Protein AF-A0A1Z9DV50-F1 (afdb_monomer_lite)

Sequence (368 aa):
MAGTKEQGSFKEIVSPFLKSKIEDLKNNYGTNSKEYFAIASQYLKSDKENYSSNIERKRHYESNVEINYEGQPLVGVERLYKPTILIEPTTVCAAHCRWCLRGQYPIQTMKKDEIIRATKYMYSDGNKDELFEVLITGGDPLMSLPLLKFTLEQIEKNAPNISIIRIGTRVPFQDPERINDSMLELFSSFKKFRFEAGINVNHPIEFWEESIKSIKKLQSVGLKIYNQNPLLKDVNDDFTTLVELYSKLRKNDIEAHYLFHAIPMVGTNHHRTSLKTGYDLTSKLSSCGLFSGRSKPKYAVLSDIGKIVIYEDTIVKKRSEDNSLLLKSGFNYDERLKWNPSWVKPQSVEIAKDGTMYTWYLDGDDKR

Secondary structure (DSSP, 8-state):
--S--TT--------HHHHHHHHHHHHHH-TTSHHHHHHHHHHS--GGGG---TT-BSS-GGGG---EETTEE-TTEEEEETTEEEEEEE---SS--TT-TTTTSPP-B--HHHHHHHHHHTTSTTTTTT--EEEEEES-GGG-HHHHHHHHHHHHHH-TT--EEEEE--HHHH-GGG--HHHHHHHHH-TTPEEEEEE---SGGG--HHHHHHHHHHHHTT-EEEEEEEE-TTTT-SHHHHHHHHHHHHHTT-EEEEEEEPP-BTT-GGG---HHHHHHHHHHHHHS-SS-GGGPPEEEEEETTEEEE--TTSEEEEETTTTEEEEEEEEEHHHHHHH-TTPPPPTTEEE-TTSEEEEEEE------

Structure (mmCIF, N/CA/C/O backbone):
data_AF-A0A1Z9DV50-F1
#
_entry.id   AF-A0A1Z9DV50-F1
#
loop_
_atom_site.group_PDB
_atom_site.id
_a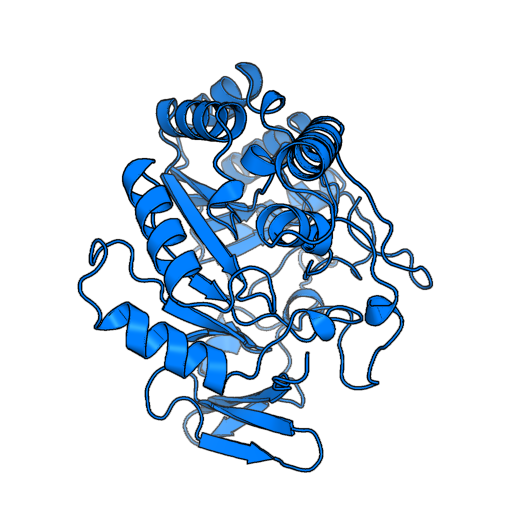tom_site.type_symbol
_atom_site.label_atom_id
_atom_site.label_alt_id
_atom_site.label_comp_id
_atom_site.label_asym_id
_atom_site.label_entity_id
_atom_site.label_seq_id
_atom_site.pdbx_PDB_ins_code
_atom_site.Cartn_x
_atom_site.Cartn_y
_atom_site.Cartn_z
_atom_site.occupancy
_atom_site.B_iso_or_equiv
_atom_site.auth_seq_id
_atom_site.auth_comp_id
_atom_site.auth_asym_id
_atom_site.auth_atom_id
_atom_site.pdbx_PDB_model_num
ATOM 1 N N . MET A 1 1 ? 5.787 13.745 8.532 1.00 52.53 1 MET A N 1
ATOM 2 C CA . MET A 1 1 ? 6.466 13.061 7.415 1.00 52.53 1 MET A CA 1
ATOM 3 C C . MET A 1 1 ? 6.884 11.707 7.922 1.00 52.53 1 MET A C 1
ATOM 5 O O . MET A 1 1 ? 7.641 11.666 8.885 1.00 52.53 1 MET A O 1
ATOM 9 N N . ALA A 1 2 ? 6.331 10.651 7.334 1.00 48.06 2 ALA A N 1
ATOM 10 C CA . ALA A 1 2 ? 6.815 9.296 7.484 1.00 48.06 2 ALA A CA 1
ATOM 11 C C . ALA A 1 2 ? 8.234 9.187 6.911 1.00 48.06 2 ALA A C 1
ATOM 13 O O . ALA A 1 2 ? 8.634 9.988 6.058 1.00 48.06 2 ALA A O 1
ATOM 14 N N . GLY A 1 3 ? 8.989 8.223 7.425 1.00 61.50 3 GLY A N 1
ATOM 15 C CA . GLY A 1 3 ? 10.419 8.119 7.198 1.00 61.50 3 GLY A CA 1
ATOM 16 C C . GLY A 1 3 ? 11.249 8.472 8.430 1.00 61.50 3 GLY A C 1
ATOM 17 O O . GLY A 1 3 ? 10.774 9.074 9.400 1.00 61.50 3 GLY A O 1
ATOM 18 N N . THR A 1 4 ? 12.522 8.115 8.361 1.00 60.09 4 THR A N 1
ATOM 19 C CA . THR A 1 4 ? 13.554 8.472 9.333 1.00 60.09 4 THR A CA 1
ATOM 20 C C . THR A 1 4 ? 14.565 9.378 8.649 1.00 60.09 4 THR A C 1
ATOM 22 O O . THR A 1 4 ? 14.970 9.120 7.517 1.00 60.09 4 THR A O 1
ATOM 25 N N . LYS A 1 5 ? 15.036 10.425 9.338 1.00 55.53 5 LYS A N 1
ATOM 26 C CA . LYS A 1 5 ? 16.338 11.010 8.970 1.00 55.53 5 LYS A CA 1
ATOM 27 C C . LYS A 1 5 ? 17.389 9.907 9.129 1.00 55.53 5 LYS A C 1
ATOM 29 O O . LYS A 1 5 ? 17.208 9.077 10.012 1.00 55.53 5 LYS A O 1
ATOM 34 N N . GLU A 1 6 ? 18.438 9.893 8.308 1.00 48.69 6 GLU A N 1
ATOM 35 C CA . GLU A 1 6 ? 19.372 8.767 8.062 1.00 48.69 6 GLU A CA 1
ATOM 36 C C . GLU A 1 6 ? 19.920 8.008 9.301 1.00 48.69 6 GLU A C 1
ATOM 38 O O . GLU A 1 6 ? 20.433 6.898 9.158 1.00 48.69 6 GLU A O 1
ATOM 43 N N . GLN A 1 7 ? 19.765 8.546 10.518 1.00 46.75 7 GLN A N 1
ATOM 44 C CA . GLN A 1 7 ? 20.202 7.965 11.796 1.00 46.75 7 GLN A CA 1
ATOM 45 C C . GLN A 1 7 ? 19.151 8.030 12.939 1.00 46.75 7 GLN A C 1
ATOM 47 O O . GLN A 1 7 ? 19.507 7.900 14.106 1.00 46.75 7 GLN A O 1
ATOM 52 N N . GLY A 1 8 ? 17.864 8.272 12.655 1.00 58.03 8 GLY A N 1
ATOM 53 C CA . GLY A 1 8 ? 16.834 8.518 13.681 1.00 58.03 8 GLY A CA 1
ATOM 54 C C . GLY A 1 8 ? 15.819 7.387 13.877 1.00 58.03 8 GLY A C 1
ATOM 55 O O . GLY A 1 8 ? 15.536 6.631 12.959 1.00 58.03 8 GLY A O 1
ATOM 56 N N . SER A 1 9 ? 15.201 7.308 15.061 1.00 71.81 9 SER A N 1
ATOM 57 C CA . SER A 1 9 ? 14.046 6.426 15.301 1.00 71.81 9 SER A CA 1
ATOM 58 C C . SER A 1 9 ? 12.796 6.931 14.571 1.00 71.81 9 SER A C 1
ATOM 60 O O . SER A 1 9 ? 12.567 8.144 14.524 1.00 71.81 9 SER A O 1
ATOM 62 N N . PHE A 1 10 ? 11.947 6.028 14.070 1.00 84.00 10 PHE A N 1
ATOM 63 C CA . PHE A 1 10 ? 10.687 6.402 13.424 1.00 84.00 10 PHE A CA 1
ATOM 64 C C . PHE A 1 10 ? 9.764 7.121 14.418 1.00 84.00 10 PHE A C 1
ATOM 66 O O . PHE A 1 10 ? 9.273 6.528 15.383 1.00 84.00 10 PHE A O 1
ATOM 73 N N . LYS A 1 11 ? 9.557 8.427 14.208 1.00 88.06 11 LYS A N 1
ATOM 74 C CA . LYS A 1 11 ? 8.839 9.295 15.152 1.00 88.06 11 LYS A CA 1
ATOM 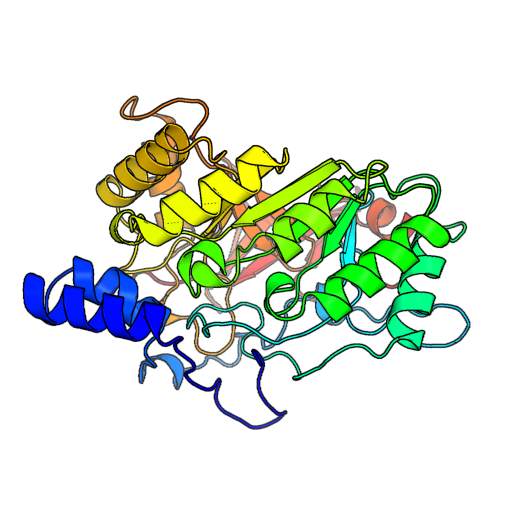75 C C . LYS A 1 11 ? 7.390 8.837 15.324 1.00 88.06 11 LYS A C 1
ATOM 77 O O . LYS A 1 11 ? 6.749 8.432 14.359 1.00 88.06 11 LYS A O 1
ATOM 82 N N . GLU A 1 12 ? 6.859 8.938 16.535 1.00 92.94 12 GLU A N 1
ATOM 83 C CA . GLU A 1 12 ? 5.424 8.810 16.772 1.00 92.94 12 GLU A CA 1
ATOM 84 C C . GLU A 1 12 ? 4.701 10.091 16.328 1.00 92.94 12 GLU A C 1
ATOM 86 O O . GLU A 1 12 ? 5.033 11.200 16.757 1.00 92.94 12 GLU A O 1
ATOM 91 N N . ILE A 1 13 ? 3.730 9.942 15.429 1.00 94.81 13 ILE A N 1
ATOM 92 C CA . ILE A 1 13 ? 2.811 11.009 15.033 1.00 94.81 13 ILE A CA 1
ATOM 93 C C . ILE A 1 13 ? 1.413 10.409 15.036 1.00 94.81 13 ILE A C 1
ATOM 95 O O . ILE A 1 13 ? 1.162 9.428 14.341 1.00 94.81 13 ILE A O 1
ATOM 99 N N . VAL A 1 14 ? 0.513 11.027 15.794 1.00 96.69 14 VAL A N 1
ATOM 100 C CA . VAL A 1 14 ? -0.899 10.650 15.878 1.00 96.69 14 VAL A CA 1
ATOM 101 C C . VAL A 1 14 ? -1.723 11.916 15.673 1.00 96.69 14 VAL A C 1
ATOM 103 O O . VAL A 1 14 ? -1.466 12.933 16.328 1.00 96.69 14 VAL A O 1
ATOM 106 N N . SER A 1 15 ? -2.672 11.870 14.741 1.00 97.62 15 SER A N 1
ATOM 107 C CA . SER A 1 15 ? -3.575 12.987 14.458 1.00 97.62 15 SER A CA 1
ATOM 108 C C . SER A 1 15 ? -4.471 13.292 15.669 1.00 97.62 15 SER A C 1
ATOM 110 O O . SER A 1 15 ? -4.689 12.414 16.510 1.00 97.62 15 SER A O 1
ATOM 112 N N . PRO A 1 16 ? -5.035 14.509 15.774 1.00 98.19 16 PRO A N 1
ATOM 113 C CA . PRO A 1 16 ? -6.012 14.825 16.816 1.00 98.19 16 PRO A CA 1
ATOM 114 C C . PRO A 1 16 ? -7.200 13.852 16.834 1.00 98.19 16 PRO A C 1
ATOM 116 O O . PRO A 1 16 ? -7.570 13.367 17.900 1.00 98.19 16 PRO A O 1
ATOM 119 N N . PHE A 1 17 ? -7.722 13.496 15.655 1.00 98.31 17 PHE A N 1
ATOM 120 C CA . PHE A 1 17 ? -8.799 12.516 15.509 1.00 98.31 17 PHE A CA 1
ATOM 121 C C . PHE A 1 17 ? -8.437 11.166 16.142 1.00 98.31 17 PHE A C 1
ATOM 123 O O . PHE A 1 17 ? -9.160 10.674 17.005 1.00 98.31 17 PHE A O 1
ATOM 130 N N . LEU A 1 18 ? -7.286 10.587 15.782 1.00 97.75 18 LEU A N 1
ATOM 131 C CA . LEU A 1 18 ? -6.875 9.292 16.326 1.00 97.75 18 LEU A CA 1
ATOM 132 C C . LEU A 1 18 ? -6.558 9.349 17.818 1.00 97.75 18 LEU A C 1
ATOM 134 O O . LEU A 1 18 ? -6.872 8.399 18.526 1.00 97.75 18 LEU A O 1
ATOM 138 N N . LYS A 1 19 ? -5.975 10.448 18.312 1.00 98.06 19 LYS A N 1
ATOM 139 C CA . LYS A 1 19 ? -5.767 10.638 19.756 1.00 98.06 19 LYS A CA 1
ATOM 140 C C . LYS A 1 19 ? -7.091 10.577 20.511 1.00 98.06 19 LYS A C 1
ATOM 142 O O . LYS A 1 19 ? -7.166 9.876 21.513 1.00 98.06 19 LYS A O 1
ATOM 147 N N . SER A 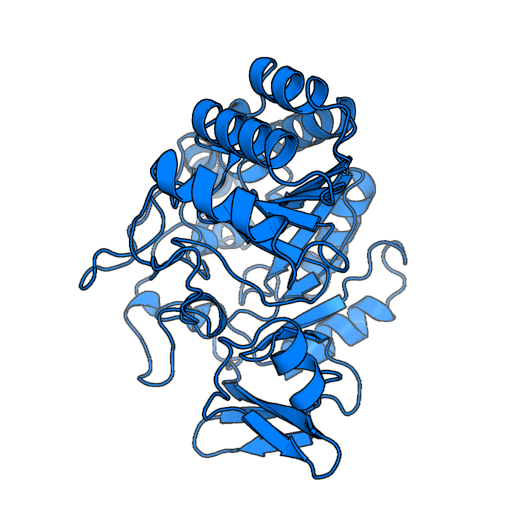1 20 ? -8.127 11.245 19.995 1.00 98.31 20 SER A N 1
ATOM 148 C CA . SER A 1 20 ? -9.475 11.172 20.566 1.00 98.31 20 SER A CA 1
ATOM 149 C C . SER A 1 20 ? -9.995 9.738 20.568 1.00 98.31 20 SER A C 1
ATOM 151 O O . SER A 1 20 ? -10.402 9.251 21.613 1.00 98.31 20 SER A O 1
ATOM 153 N N . LYS A 1 21 ? -9.912 9.018 19.439 1.00 98.25 21 LYS A N 1
ATOM 154 C CA . LYS A 1 21 ? -10.403 7.631 19.365 1.00 98.25 21 LYS A CA 1
ATOM 155 C C . LYS A 1 21 ? -9.647 6.676 20.289 1.00 98.25 21 LYS A C 1
ATOM 157 O O . LYS A 1 21 ? -10.261 5.789 20.870 1.00 98.25 21 LYS A O 1
ATOM 162 N N . ILE A 1 22 ? -8.336 6.851 20.450 1.00 97.94 22 ILE A N 1
ATOM 163 C CA . ILE A 1 22 ? -7.532 6.064 21.396 1.00 97.94 22 ILE A CA 1
ATOM 164 C C . ILE A 1 22 ? -7.982 6.332 22.839 1.00 97.94 22 ILE A C 1
ATOM 166 O O . ILE A 1 22 ? -8.140 5.381 23.605 1.00 97.94 22 ILE A O 1
ATOM 170 N N . GLU A 1 23 ? -8.225 7.593 23.205 1.00 98.19 23 GLU A N 1
ATOM 171 C CA . GLU A 1 23 ? -8.697 7.948 24.549 1.00 98.19 23 GLU A CA 1
ATOM 172 C C . GLU A 1 23 ? -10.132 7.457 24.801 1.00 98.19 23 GLU A C 1
ATOM 174 O O . GLU A 1 23 ? -10.412 6.915 25.867 1.00 98.19 23 GLU A O 1
ATOM 179 N N . ASP A 1 24 ? -11.021 7.534 23.808 1.00 98.19 24 ASP A N 1
ATOM 180 C CA . ASP A 1 24 ? -12.379 6.980 23.895 1.00 98.19 24 ASP A CA 1
ATOM 181 C C . ASP A 1 24 ? -12.343 5.467 24.152 1.00 98.19 24 ASP A C 1
ATOM 183 O O . ASP A 1 24 ? -13.038 4.957 25.030 1.00 98.19 24 ASP A O 1
ATOM 187 N N . LEU A 1 25 ? -11.500 4.730 23.420 1.00 97.94 25 LEU A N 1
ATOM 188 C CA . LEU A 1 25 ? -11.339 3.286 23.612 1.00 97.94 25 LEU A CA 1
ATOM 189 C C . LEU A 1 25 ? -10.771 2.958 24.992 1.00 97.94 25 LEU A C 1
ATOM 191 O O . LEU A 1 25 ? -11.231 2.024 25.648 1.00 97.94 25 LEU A O 1
ATOM 195 N N . LYS A 1 26 ? -9.804 3.750 25.457 1.00 97.62 26 LYS A N 1
ATOM 196 C CA . LYS A 1 26 ? -9.239 3.618 26.797 1.00 97.62 26 LYS A CA 1
ATOM 197 C C . LYS A 1 26 ? -10.293 3.835 27.881 1.00 97.62 26 LYS A C 1
ATOM 199 O O . LYS A 1 26 ? -10.333 3.056 28.827 1.00 97.62 26 LYS A O 1
ATOM 204 N N . ASN A 1 27 ? -11.149 4.843 27.739 1.00 97.94 27 ASN A N 1
ATOM 205 C CA . ASN A 1 27 ? -12.195 5.152 28.715 1.00 97.94 27 ASN A CA 1
ATOM 206 C C . ASN A 1 27 ? -13.331 4.121 28.702 1.00 97.94 27 ASN A C 1
ATOM 208 O O . ASN A 1 27 ? -13.833 3.754 29.761 1.00 97.94 27 ASN A O 1
ATOM 212 N N . ASN A 1 28 ? -13.707 3.622 27.522 1.00 97.62 28 ASN A N 1
ATOM 213 C CA . ASN A 1 28 ? -14.835 2.702 27.372 1.00 97.62 28 ASN A CA 1
ATOM 214 C C . ASN A 1 28 ? -14.481 1.241 27.687 1.00 97.62 28 ASN A C 1
ATOM 216 O O . ASN A 1 28 ? -15.325 0.511 28.200 1.00 97.62 28 ASN A O 1
ATOM 220 N N . TYR A 1 29 ? -13.256 0.806 27.376 1.00 97.00 29 TYR A N 1
ATOM 221 C CA . TYR A 1 29 ? -12.851 -0.602 27.479 1.00 97.00 29 TYR A CA 1
ATOM 222 C C . TYR A 1 29 ? -11.667 -0.836 28.432 1.00 97.00 29 TYR A C 1
ATOM 224 O O . TYR A 1 29 ? -11.422 -1.967 28.851 1.00 97.00 29 TYR A O 1
ATOM 232 N N . GLY A 1 30 ? -10.923 0.210 28.802 1.00 97.00 30 GLY A N 1
ATOM 233 C CA . GLY A 1 30 ? -9.697 0.104 29.593 1.00 97.00 30 GLY A CA 1
ATOM 234 C C . GLY A 1 30 ? -8.457 -0.229 28.754 1.00 97.00 30 GLY A C 1
ATOM 235 O O . GLY A 1 30 ? -8.541 -0.765 27.647 1.00 97.00 30 GLY A O 1
ATOM 236 N N . THR A 1 31 ? -7.270 0.053 29.299 1.00 95.06 31 THR A N 1
ATOM 237 C CA . THR A 1 31 ? -5.974 -0.134 28.609 1.00 95.06 31 THR A CA 1
ATOM 238 C C . THR A 1 31 ? -5.587 -1.593 28.379 1.00 95.06 31 THR A C 1
ATOM 240 O O . THR A 1 31 ? -4.693 -1.858 27.586 1.00 95.06 31 THR A O 1
ATOM 243 N N . ASN A 1 32 ? -6.238 -2.531 29.072 1.00 93.44 32 ASN A N 1
ATOM 244 C CA . ASN A 1 32 ? -5.975 -3.966 28.942 1.00 93.44 32 ASN A CA 1
ATOM 245 C C . ASN A 1 32 ? -6.923 -4.659 27.945 1.00 93.44 32 ASN A C 1
ATOM 247 O O . ASN A 1 32 ? -6.867 -5.878 27.790 1.00 93.44 32 ASN A O 1
ATOM 251 N N . SER A 1 33 ? -7.817 -3.905 27.300 1.00 95.19 33 SER A N 1
ATOM 252 C CA . SER A 1 33 ? -8.797 -4.441 26.354 1.00 95.19 33 SER A CA 1
ATOM 253 C C . SER A 1 33 ? -8.204 -4.692 24.972 1.00 95.19 33 SER A C 1
ATOM 255 O O . SER A 1 33 ? -7.284 -3.997 24.528 1.00 95.19 33 SER A O 1
ATOM 257 N N . LYS A 1 34 ? -8.777 -5.660 24.251 1.00 93.00 34 LYS A N 1
ATOM 258 C CA . LYS A 1 34 ? -8.393 -5.940 22.861 1.00 93.00 34 LYS A CA 1
ATOM 259 C C . LYS A 1 34 ? -8.708 -4.756 21.953 1.00 93.00 34 LYS A C 1
ATOM 261 O O . LYS A 1 34 ? -7.933 -4.451 21.059 1.00 93.00 34 LYS A O 1
ATOM 266 N N . GLU A 1 35 ? -9.812 -4.067 22.210 1.00 94.50 35 GLU A N 1
ATOM 267 C CA . GLU A 1 35 ? -10.282 -2.909 21.460 1.00 94.50 35 GLU A CA 1
ATOM 268 C C . GLU A 1 35 ? -9.285 -1.751 21.537 1.00 94.50 35 GLU A C 1
ATOM 270 O O . GLU A 1 35 ? -8.926 -1.180 20.505 1.00 94.50 35 GLU A O 1
ATOM 275 N N . TYR A 1 36 ? -8.787 -1.442 22.740 1.00 96.81 36 TYR A N 1
ATOM 276 C CA . TYR A 1 36 ? -7.734 -0.447 22.923 1.00 96.81 36 TYR A CA 1
ATOM 277 C C . TYR A 1 36 ? -6.436 -0.885 22.238 1.00 96.81 36 TYR A C 1
ATOM 279 O O . TYR A 1 36 ? -5.883 -0.130 21.434 1.00 96.81 36 TYR A O 1
ATOM 287 N N . PHE A 1 37 ? -5.965 -2.111 22.500 1.00 94.75 37 PHE A N 1
ATOM 288 C CA . PHE A 1 37 ? -4.710 -2.609 21.928 1.00 94.75 37 PHE A CA 1
ATOM 289 C C . PHE A 1 37 ? -4.730 -2.676 20.401 1.00 94.75 37 PHE A C 1
ATOM 291 O O . PHE A 1 37 ? -3.719 -2.348 19.775 1.00 94.75 37 PHE A O 1
ATOM 298 N N . ALA A 1 38 ? -5.870 -3.009 19.794 1.00 94.88 38 ALA A N 1
ATOM 299 C CA . ALA A 1 38 ? -6.030 -3.072 18.347 1.00 94.88 38 ALA A CA 1
ATOM 300 C C . ALA A 1 38 ? -5.747 -1.729 17.661 1.00 94.88 38 ALA A C 1
ATOM 302 O O . ALA A 1 38 ? -5.327 -1.723 16.507 1.00 94.88 38 ALA A O 1
ATOM 303 N N . ILE A 1 39 ? -5.943 -0.593 18.340 1.00 97.31 39 ILE A N 1
ATOM 304 C CA . ILE A 1 39 ? -5.598 0.735 17.809 1.00 97.31 39 ILE A CA 1
ATOM 305 C C . ILE A 1 39 ? -4.260 1.220 18.354 1.00 97.31 39 ILE A C 1
ATOM 307 O O . ILE A 1 39 ? -3.412 1.661 17.579 1.00 97.31 39 ILE A O 1
ATOM 311 N N . ALA A 1 40 ? -4.048 1.121 19.666 1.00 96.56 40 ALA A N 1
ATOM 312 C CA . ALA A 1 40 ? -2.848 1.616 20.326 1.00 96.56 40 ALA A CA 1
ATOM 313 C C . ALA A 1 40 ? -1.576 1.007 19.723 1.00 96.56 40 ALA A C 1
ATOM 315 O O . ALA A 1 40 ? -0.664 1.746 19.370 1.00 96.56 40 ALA A O 1
ATOM 316 N N . SER A 1 41 ? -1.542 -0.308 19.493 1.00 95.25 41 SER A N 1
ATOM 317 C CA . SER A 1 41 ? -0.381 -0.987 18.892 1.00 95.25 41 SER A CA 1
ATOM 318 C C . SER A 1 41 ? -0.067 -0.520 17.467 1.00 95.25 41 SER A C 1
ATOM 320 O O . SER A 1 41 ? 1.069 -0.608 17.019 1.00 95.25 41 SER A O 1
ATOM 322 N N . GLN A 1 42 ? -1.050 0.013 16.739 1.00 97.06 42 GLN A N 1
ATOM 323 C CA . GLN A 1 42 ? -0.837 0.494 15.379 1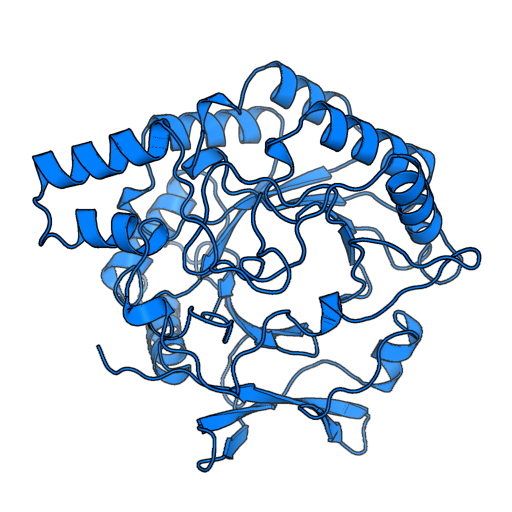.00 97.06 42 GLN A CA 1
ATOM 324 C C . GLN A 1 42 ? -0.216 1.894 15.327 1.00 97.06 42 GLN A C 1
ATOM 326 O O . GLN A 1 42 ? 0.292 2.269 14.267 1.00 97.06 42 GLN A O 1
ATOM 331 N N . TYR A 1 43 ? -0.264 2.669 16.417 1.00 96.62 43 TYR A N 1
ATOM 332 C CA . TYR A 1 43 ? 0.081 4.097 16.410 1.00 96.62 43 TYR A CA 1
ATOM 333 C C . TYR A 1 43 ? 1.002 4.552 17.541 1.00 96.62 43 TYR A C 1
ATOM 335 O O . TYR A 1 43 ? 1.761 5.496 17.328 1.00 96.62 43 TYR A O 1
ATOM 343 N N . LEU A 1 44 ? 0.947 3.909 18.707 1.00 95.56 44 LEU A N 1
ATOM 344 C CA . LEU A 1 44 ? 1.776 4.231 19.863 1.00 95.56 44 LEU A CA 1
ATOM 345 C C . LEU A 1 44 ? 3.062 3.416 19.825 1.00 95.56 44 LEU A C 1
ATOM 347 O O . LEU A 1 44 ? 3.039 2.215 19.556 1.00 95.56 44 LEU A O 1
ATOM 351 N N . LYS A 1 45 ? 4.185 4.078 20.086 1.00 93.31 45 LYS A N 1
ATOM 352 C CA . LYS A 1 45 ? 5.506 3.468 20.026 1.00 93.31 45 LYS A CA 1
ATOM 353 C C . LYS A 1 45 ? 5.647 2.370 21.081 1.00 93.31 45 LYS A C 1
ATOM 355 O O . LYS A 1 45 ? 5.335 2.580 22.251 1.00 93.31 45 LYS A O 1
ATOM 360 N N . SER A 1 46 ? 6.184 1.225 20.670 1.00 91.19 46 SER A N 1
ATOM 361 C CA . SER A 1 46 ? 6.560 0.133 21.572 1.00 91.19 46 SER A CA 1
ATOM 362 C C . SER A 1 46 ? 8.074 0.065 21.761 1.00 91.19 46 SER A C 1
ATOM 364 O O . SER A 1 46 ? 8.834 0.264 20.814 1.00 91.19 46 SER A O 1
ATOM 366 N N . ASP A 1 47 ? 8.533 -0.320 22.955 1.00 90.69 47 ASP A N 1
ATOM 367 C CA . ASP A 1 47 ? 9.945 -0.659 23.181 1.00 90.69 47 ASP A CA 1
ATOM 368 C C . ASP A 1 47 ? 10.394 -1.855 22.332 1.00 90.69 47 ASP A C 1
ATOM 370 O O . ASP A 1 47 ? 11.571 -1.954 21.976 1.00 90.69 47 ASP A O 1
ATOM 374 N N . LYS A 1 48 ? 9.445 -2.717 21.926 1.00 89.25 48 LYS A N 1
ATOM 375 C CA . LYS A 1 48 ? 9.687 -3.834 21.003 1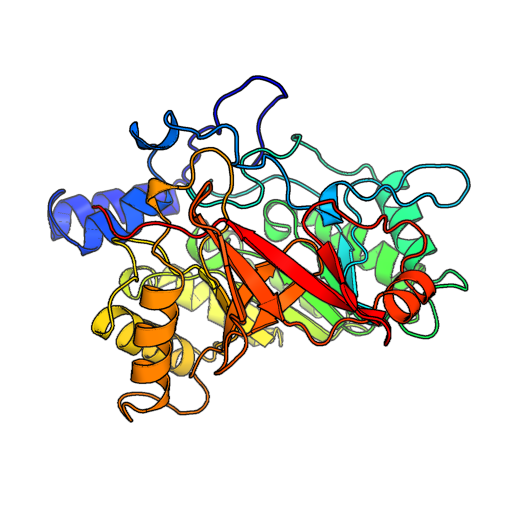.00 89.25 48 LYS A CA 1
ATOM 376 C C . LYS A 1 48 ? 10.234 -3.364 19.643 1.00 89.25 48 LYS A C 1
ATOM 378 O O . LYS A 1 48 ? 10.874 -4.147 18.951 1.00 89.25 48 LYS A O 1
ATOM 383 N N . GLU A 1 49 ? 10.041 -2.096 19.273 1.00 88.94 49 GLU A N 1
ATOM 384 C CA . GLU A 1 49 ? 10.569 -1.512 18.032 1.00 88.94 49 GLU A CA 1
ATOM 385 C C . GLU A 1 49 ? 12.078 -1.248 18.060 1.00 88.94 49 GLU A C 1
ATOM 387 O O . GLU A 1 49 ? 12.696 -1.100 17.007 1.00 88.94 49 GLU A O 1
ATOM 392 N N . ASN A 1 50 ? 12.680 -1.168 19.250 1.00 83.50 50 ASN A N 1
ATOM 393 C CA . ASN A 1 50 ? 14.123 -0.958 19.387 1.00 83.50 50 ASN A CA 1
ATOM 394 C C . ASN A 1 50 ? 14.917 -2.248 19.122 1.00 83.50 50 ASN A C 1
ATOM 396 O O . ASN A 1 50 ? 16.125 -2.196 18.890 1.00 83.50 50 ASN A O 1
ATOM 400 N N . TYR A 1 51 ? 14.246 -3.403 19.140 1.00 76.06 51 TYR A N 1
ATOM 401 C CA . TYR A 1 51 ? 14.842 -4.678 18.775 1.00 76.06 51 TYR A CA 1
ATOM 402 C C . TYR A 1 51 ? 14.763 -4.833 17.260 1.00 76.06 51 TYR A C 1
ATOM 404 O O . TYR A 1 51 ? 13.685 -5.016 16.697 1.00 76.06 51 TYR A O 1
ATOM 412 N N . SER A 1 52 ? 15.919 -4.754 16.609 1.00 69.19 52 SER A N 1
ATOM 413 C CA . SER A 1 52 ? 16.056 -5.047 15.185 1.00 69.19 52 SER A CA 1
ATOM 414 C C . SER A 1 52 ? 17.089 -6.144 14.995 1.00 69.19 52 SER A C 1
ATOM 416 O O . SER A 1 52 ? 18.132 -6.161 15.652 1.00 69.19 52 SER A O 1
ATOM 418 N N . SER A 1 53 ? 16.779 -7.091 14.118 1.00 64.75 53 SER A N 1
ATOM 419 C CA . SER A 1 53 ? 17.764 -8.046 13.624 1.00 64.75 53 SER A CA 1
ATOM 420 C C . SER A 1 53 ? 18.557 -7.434 12.466 1.00 64.75 53 SER A C 1
ATOM 422 O O . SER A 1 53 ? 18.034 -6.629 11.696 1.00 64.75 53 SER A O 1
ATOM 424 N N . ASN A 1 54 ? 19.806 -7.867 12.269 1.00 61.16 54 ASN A N 1
ATOM 425 C CA . ASN A 1 54 ? 20.638 -7.426 11.135 1.00 61.16 54 ASN A CA 1
ATOM 426 C C . ASN A 1 54 ? 20.088 -7.859 9.755 1.00 61.16 54 ASN A C 1
ATOM 428 O O . ASN A 1 54 ? 20.671 -7.518 8.730 1.00 61.16 54 ASN A O 1
ATOM 432 N N . ILE A 1 55 ? 19.002 -8.637 9.728 1.00 67.25 55 ILE A N 1
ATOM 433 C CA . ILE A 1 55 ? 18.383 -9.210 8.524 1.00 67.25 55 ILE A CA 1
ATOM 434 C C . ILE A 1 55 ? 17.152 -8.382 8.095 1.00 67.25 55 ILE A C 1
ATOM 436 O O . ILE A 1 55 ? 16.688 -8.481 6.957 1.00 67.25 55 ILE A O 1
ATOM 440 N N . GLU A 1 56 ? 16.640 -7.520 8.979 1.00 74.00 56 GLU A N 1
ATOM 441 C CA . GLU A 1 56 ? 15.592 -6.555 8.650 1.00 74.00 56 GLU A CA 1
ATOM 442 C C . GLU A 1 56 ? 16.108 -5.471 7.705 1.00 74.00 56 GLU A C 1
ATOM 444 O O . GLU A 1 56 ? 17.261 -5.038 7.755 1.00 74.00 56 GLU A O 1
ATOM 449 N N . ARG A 1 57 ? 15.221 -4.986 6.836 1.00 82.62 57 ARG A N 1
ATOM 450 C CA . ARG A 1 57 ? 15.579 -3.981 5.833 1.00 82.62 57 ARG A CA 1
ATOM 451 C C . ARG A 1 57 ? 15.003 -2.625 6.197 1.00 82.62 57 ARG A C 1
ATOM 453 O O . ARG A 1 57 ? 13.992 -2.528 6.884 1.00 82.62 57 ARG A O 1
ATOM 460 N N . LYS A 1 58 ? 15.634 -1.556 5.708 1.00 85.50 58 LYS A N 1
ATOM 461 C CA . LYS A 1 58 ? 15.107 -0.182 5.823 1.00 85.50 58 LYS A CA 1
ATOM 462 C C . LYS A 1 58 ? 14.162 0.179 4.676 1.00 85.50 58 LYS A C 1
ATOM 464 O O . LYS A 1 58 ? 13.287 1.022 4.831 1.00 85.50 58 LYS A O 1
ATOM 469 N N . ARG A 1 59 ? 14.333 -0.459 3.518 1.00 89.62 59 ARG A N 1
ATOM 470 C CA . ARG A 1 59 ? 13.563 -0.188 2.303 1.00 89.62 59 ARG A CA 1
ATOM 471 C C . ARG A 1 59 ? 13.229 -1.482 1.573 1.00 89.62 59 ARG A C 1
ATOM 473 O O . ARG A 1 59 ? 14.042 -2.409 1.596 1.00 89.62 59 ARG A O 1
ATOM 480 N N . HIS A 1 60 ? 12.063 -1.555 0.928 1.00 92.88 60 HIS A N 1
ATOM 481 C CA . HIS A 1 60 ? 11.787 -2.665 0.010 1.00 92.88 60 HIS A CA 1
ATOM 482 C C . HIS A 1 60 ? 12.638 -2.528 -1.248 1.00 92.88 60 HIS A C 1
ATOM 484 O O . HIS A 1 60 ? 13.053 -1.424 -1.606 1.00 92.88 60 HIS A O 1
ATOM 490 N N . TYR A 1 61 ? 12.899 -3.657 -1.906 1.00 94.31 61 TYR A N 1
ATOM 491 C CA . TYR A 1 61 ? 13.893 -3.742 -2.972 1.00 94.31 61 TYR A CA 1
ATOM 492 C C . TYR A 1 61 ? 13.673 -2.724 -4.091 1.00 94.31 61 TYR A C 1
ATOM 494 O O . TYR A 1 61 ? 14.559 -1.915 -4.350 1.00 94.31 61 TYR A O 1
ATOM 502 N N . GLU A 1 62 ? 12.477 -2.717 -4.685 1.00 94.50 62 GLU A N 1
ATOM 503 C CA . GLU A 1 62 ? 12.158 -1.852 -5.826 1.00 94.50 62 GLU A CA 1
ATOM 504 C C . GLU A 1 62 ? 12.404 -0.366 -5.540 1.00 94.50 62 GLU A C 1
ATOM 506 O O . GLU A 1 62 ? 12.883 0.349 -6.409 1.00 94.50 62 GLU A O 1
ATOM 511 N N . SER A 1 63 ? 12.162 0.103 -4.314 1.00 92.69 63 SER A N 1
ATOM 512 C CA . SER A 1 63 ? 12.403 1.510 -3.968 1.00 92.69 63 SER A CA 1
ATOM 513 C C . SER A 1 63 ? 13.884 1.922 -4.035 1.00 92.69 63 SER A C 1
ATOM 515 O O . SER A 1 63 ? 14.191 3.114 -4.065 1.00 92.69 63 SER A O 1
ATOM 517 N N . ASN A 1 64 ? 14.810 0.957 -4.035 1.00 93.00 64 ASN A N 1
ATOM 518 C CA . ASN A 1 64 ? 16.245 1.189 -4.205 1.00 93.00 64 ASN A CA 1
ATOM 519 C C . ASN A 1 64 ? 16.705 1.070 -5.666 1.00 93.00 64 ASN A C 1
ATOM 521 O O . ASN A 1 64 ? 17.880 1.308 -5.935 1.00 93.00 64 ASN A O 1
ATOM 525 N N . VAL A 1 65 ? 15.826 0.685 -6.596 1.00 94.44 65 VAL A N 1
ATOM 526 C CA . VAL A 1 65 ? 16.163 0.614 -8.021 1.00 94.44 65 VAL A CA 1
ATOM 527 C C . VAL A 1 65 ? 16.209 2.034 -8.579 1.00 94.44 65 VAL A C 1
ATOM 529 O O . VAL A 1 65 ? 15.199 2.733 -8.606 1.00 94.44 65 VAL A O 1
ATOM 532 N N . GLU A 1 66 ? 17.388 2.472 -9.021 1.00 94.31 66 GLU A N 1
ATOM 533 C CA . GLU A 1 66 ? 17.557 3.793 -9.623 1.00 94.31 66 GLU A CA 1
ATOM 534 C C . GLU A 1 66 ? 17.098 3.780 -11.086 1.00 94.31 66 GLU A C 1
ATOM 536 O O . GLU A 1 66 ? 17.633 3.065 -11.938 1.00 94.31 66 GLU A O 1
ATOM 541 N N . ILE A 1 67 ? 16.094 4.600 -11.384 1.00 95.25 67 ILE A N 1
ATOM 542 C CA . ILE A 1 67 ? 15.599 4.806 -12.743 1.00 95.25 67 ILE A CA 1
ATOM 543 C C . ILE A 1 67 ? 16.111 6.161 -13.218 1.00 95.25 67 ILE A C 1
ATOM 545 O O . ILE A 1 67 ? 15.839 7.181 -12.588 1.00 95.25 67 ILE A O 1
ATOM 549 N N . ASN A 1 68 ? 16.829 6.174 -14.340 1.00 95.25 68 ASN A N 1
ATOM 550 C CA . ASN A 1 68 ? 17.354 7.389 -14.954 1.00 95.25 68 ASN A CA 1
ATOM 551 C C . ASN A 1 68 ? 16.538 7.759 -16.197 1.00 95.25 68 ASN A C 1
ATOM 553 O O . ASN A 1 68 ? 16.225 6.906 -17.026 1.00 95.25 68 ASN A O 1
ATOM 557 N N . TYR A 1 69 ? 16.214 9.041 -16.347 1.00 96.31 69 TYR A N 1
ATOM 558 C CA . TYR A 1 69 ? 15.530 9.576 -17.523 1.00 96.31 69 TYR A CA 1
ATOM 559 C C . TYR A 1 69 ? 16.050 10.981 -17.835 1.00 96.31 69 TYR A C 1
ATOM 561 O O . TYR A 1 69 ? 16.211 11.799 -16.931 1.00 96.31 69 TYR A O 1
ATOM 569 N N . GLU A 1 70 ? 16.351 11.247 -19.111 1.00 94.62 70 GLU A N 1
ATOM 570 C CA . GLU A 1 70 ? 16.974 12.506 -19.565 1.00 94.62 70 GLU A CA 1
ATOM 571 C C . GLU A 1 70 ? 18.265 12.853 -18.783 1.00 94.62 70 GLU A C 1
ATOM 573 O O . GLU A 1 70 ? 18.530 14.006 -18.453 1.00 94.62 70 GLU A O 1
ATOM 578 N N . GLY A 1 71 ? 19.076 11.834 -18.461 1.00 93.19 71 GLY A N 1
ATOM 579 C CA . GLY A 1 71 ? 20.363 12.004 -17.772 1.00 93.19 71 GLY A CA 1
ATOM 580 C C . GLY A 1 71 ? 20.257 12.385 -16.291 1.00 93.19 71 GLY A C 1
ATOM 581 O O . GLY A 1 71 ? 21.224 12.892 -15.727 1.00 93.19 71 GLY A O 1
ATOM 582 N N . GLN A 1 72 ? 19.092 12.187 -15.668 1.00 95.31 72 GLN A N 1
ATOM 583 C CA . GLN A 1 72 ? 18.858 12.473 -14.254 1.00 95.31 72 GLN A CA 1
ATOM 584 C C . GLN A 1 72 ? 18.092 11.327 -13.574 1.00 95.31 72 GLN A C 1
ATOM 586 O O . GLN A 1 72 ? 17.208 10.737 -14.206 1.00 95.31 72 GLN A O 1
ATOM 591 N N . PRO A 1 73 ? 18.340 11.065 -12.278 1.00 95.25 73 PRO A N 1
ATOM 592 C CA . PRO A 1 73 ? 17.566 10.085 -11.531 1.00 95.25 73 PRO A CA 1
ATOM 593 C C . PRO A 1 73 ? 16.120 10.559 -11.333 1.00 95.25 73 PRO A C 1
ATOM 595 O O . PRO A 1 73 ? 15.837 11.755 -11.171 1.00 95.25 73 PRO A O 1
ATOM 598 N N . LEU A 1 74 ? 15.189 9.607 -11.346 1.00 96.25 74 LEU A N 1
ATOM 599 C CA . LEU A 1 74 ? 13.789 9.813 -10.996 1.00 96.25 74 LEU A CA 1
ATOM 600 C C . LEU A 1 74 ? 13.596 9.597 -9.494 1.00 96.25 74 LEU A C 1
ATOM 602 O O . LEU A 1 74 ? 13.749 8.493 -8.975 1.00 96.25 74 LEU A O 1
ATOM 606 N N . VAL A 1 75 ? 13.230 10.665 -8.790 1.00 93.75 75 VAL A N 1
ATOM 607 C CA . VAL A 1 75 ? 12.983 10.633 -7.345 1.00 93.75 75 VAL A CA 1
ATOM 608 C C . VAL A 1 75 ? 11.592 10.069 -7.066 1.00 93.75 75 VAL A C 1
ATOM 610 O O . VAL A 1 75 ? 10.612 10.527 -7.646 1.00 93.75 75 VAL A O 1
ATOM 613 N N . GLY A 1 76 ? 11.497 9.097 -6.153 1.00 93.94 76 GLY A N 1
ATOM 614 C CA . GLY A 1 76 ? 10.210 8.572 -5.683 1.00 93.94 76 GLY A CA 1
ATOM 615 C C . GLY A 1 76 ? 9.397 7.848 -6.758 1.00 93.94 76 GLY A C 1
ATOM 616 O O . GLY A 1 76 ? 8.172 7.881 -6.693 1.00 93.94 76 GLY A O 1
ATOM 617 N N . VAL A 1 77 ? 10.054 7.235 -7.749 1.00 96.88 77 VAL A N 1
ATOM 618 C CA . VAL A 1 77 ? 9.408 6.469 -8.824 1.00 96.88 77 VAL A CA 1
ATOM 619 C C . VAL A 1 77 ? 9.811 5.000 -8.739 1.00 96.88 77 VAL A C 1
ATOM 621 O O . VAL A 1 77 ? 10.990 4.695 -8.602 1.00 96.88 77 VAL A O 1
ATOM 624 N N . GLU A 1 78 ? 8.843 4.091 -8.869 1.00 96.56 78 GLU A N 1
ATOM 625 C CA . GLU A 1 78 ? 9.090 2.642 -8.912 1.00 96.56 78 GLU A CA 1
ATOM 626 C C . GLU A 1 78 ? 8.389 1.991 -10.112 1.00 96.56 78 GLU A C 1
ATOM 628 O O . GLU A 1 78 ? 7.264 2.366 -10.466 1.00 96.56 78 GLU A O 1
ATOM 633 N N . ARG A 1 79 ? 9.018 0.971 -10.716 1.00 94.81 79 ARG A N 1
ATOM 634 C CA . ARG A 1 79 ? 8.545 0.307 -11.944 1.00 94.81 79 ARG A CA 1
ATOM 635 C C . ARG A 1 79 ? 8.422 -1.211 -11.757 1.00 94.81 79 ARG A C 1
ATOM 637 O O . ARG A 1 79 ? 8.890 -2.032 -12.553 1.00 94.81 79 ARG A O 1
ATOM 644 N N . LEU A 1 80 ? 7.709 -1.595 -10.696 1.00 95.12 80 LEU A N 1
ATOM 645 C CA . LEU A 1 80 ? 7.606 -2.996 -10.286 1.00 95.12 80 LEU A CA 1
ATOM 646 C C . LEU A 1 80 ? 6.710 -3.856 -11.184 1.00 95.12 80 LEU A C 1
ATOM 648 O O . LEU A 1 80 ? 6.929 -5.059 -11.252 1.00 95.12 80 LEU A O 1
ATOM 652 N N . TYR A 1 81 ? 5.703 -3.309 -11.862 1.00 96.38 81 TYR A N 1
ATOM 653 C CA . TYR A 1 81 ? 4.769 -4.114 -12.662 1.00 96.38 81 TYR A CA 1
ATOM 654 C C . TYR A 1 81 ? 4.580 -3.522 -14.029 1.00 96.38 81 TYR A C 1
ATOM 656 O O . TYR A 1 81 ? 4.214 -2.366 -14.115 1.00 96.38 81 TYR A O 1
ATOM 664 N N . LYS A 1 82 ? 4.703 -4.330 -15.079 1.00 95.62 82 LYS A N 1
ATOM 665 C CA . LYS A 1 82 ? 4.534 -3.934 -16.479 1.00 95.62 82 LYS A CA 1
ATOM 666 C C . LYS A 1 82 ? 3.421 -2.888 -16.753 1.00 95.62 82 LYS A C 1
ATOM 668 O O . LYS A 1 82 ? 3.777 -1.855 -17.304 1.00 95.62 82 LYS A O 1
ATOM 673 N N . PRO A 1 83 ? 2.165 -3.023 -16.280 1.00 97.62 83 PRO A N 1
ATOM 674 C CA . PRO A 1 83 ? 1.118 -2.023 -16.532 1.00 97.62 83 PRO A CA 1
ATOM 675 C C . PRO A 1 83 ? 1.070 -0.823 -15.576 1.00 97.62 83 PRO A C 1
ATOM 677 O O . PRO A 1 83 ? 0.273 0.093 -15.791 1.00 97.62 83 PRO A O 1
ATOM 680 N N . THR A 1 84 ? 1.886 -0.821 -14.518 1.00 97.88 84 THR A N 1
ATOM 681 C CA . THR A 1 84 ? 1.793 0.130 -13.406 1.00 97.88 84 THR A CA 1
ATOM 682 C C . THR A 1 84 ? 3.125 0.820 -13.122 1.00 97.88 84 THR A C 1
ATOM 684 O O . THR A 1 84 ? 4.195 0.204 -13.092 1.00 97.88 84 THR A O 1
ATOM 687 N N . ILE A 1 85 ? 3.048 2.106 -12.808 1.00 98.25 85 ILE A N 1
ATOM 688 C CA . ILE A 1 85 ? 4.144 2.880 -12.229 1.00 98.25 85 ILE A CA 1
ATOM 689 C C . ILE A 1 85 ? 3.687 3.473 -10.901 1.00 98.25 85 ILE A C 1
ATOM 691 O O . ILE A 1 85 ? 2.507 3.767 -10.713 1.00 98.25 85 ILE A O 1
ATOM 695 N N . LEU A 1 86 ? 4.607 3.634 -9.963 1.00 98.19 86 LEU A N 1
ATOM 696 C CA . LEU A 1 86 ? 4.340 4.259 -8.674 1.00 98.19 86 LEU A CA 1
ATOM 697 C C . LEU A 1 86 ? 5.078 5.594 -8.604 1.00 98.19 86 LEU A C 1
ATOM 699 O O . LEU A 1 86 ? 6.214 5.681 -9.061 1.00 98.19 86 LEU A O 1
ATOM 703 N N . ILE A 1 87 ? 4.431 6.611 -8.032 1.00 98.25 87 ILE A N 1
ATOM 704 C CA . ILE A 1 87 ? 5.047 7.900 -7.700 1.00 98.25 87 ILE A CA 1
ATOM 705 C C . ILE A 1 87 ? 4.769 8.269 -6.236 1.00 98.25 87 ILE A C 1
ATOM 707 O O . ILE A 1 87 ? 3.659 8.068 -5.731 1.00 98.25 87 ILE A O 1
ATOM 711 N N . GLU A 1 88 ? 5.770 8.830 -5.555 1.00 96.50 88 GLU A N 1
ATOM 712 C CA . GLU A 1 88 ? 5.718 9.252 -4.149 1.00 96.50 88 GLU A CA 1
ATOM 713 C C . GLU A 1 88 ? 5.923 10.769 -4.002 1.00 96.50 88 GLU A C 1
ATOM 715 O O . GLU A 1 88 ? 6.994 11.209 -3.575 1.00 96.50 88 GLU A O 1
ATOM 720 N N . PRO A 1 89 ? 4.911 11.606 -4.312 1.00 96.56 89 PRO A N 1
ATOM 721 C CA . PRO A 1 89 ? 5.076 13.058 -4.265 1.00 96.56 89 PRO A CA 1
ATOM 722 C C . PRO A 1 89 ? 5.464 13.581 -2.879 1.00 96.56 89 PRO A C 1
ATOM 724 O O . PRO A 1 89 ? 6.117 14.614 -2.761 1.00 96.56 89 PRO A O 1
ATOM 727 N N . THR A 1 90 ? 5.061 12.895 -1.809 1.00 95.12 90 THR A N 1
ATOM 728 C CA . THR A 1 90 ? 5.360 13.295 -0.434 1.00 95.12 90 THR A CA 1
ATOM 729 C C . THR A 1 90 ? 5.463 12.091 0.486 1.00 95.12 90 THR A C 1
ATOM 731 O O . THR A 1 90 ? 4.767 11.098 0.288 1.00 95.12 90 THR A O 1
ATOM 734 N N . THR A 1 91 ? 6.263 12.202 1.547 1.00 93.38 91 THR A N 1
ATOM 735 C CA . THR A 1 91 ? 6.239 11.258 2.669 1.00 93.38 91 THR A CA 1
ATOM 736 C C . THR A 1 91 ? 5.369 11.731 3.841 1.00 93.38 91 THR A C 1
ATOM 738 O O . THR A 1 91 ? 5.353 11.097 4.886 1.00 93.38 91 THR A O 1
ATOM 741 N N . VAL A 1 92 ? 4.614 12.833 3.743 1.00 94.69 92 VAL A N 1
ATOM 742 C CA . VAL A 1 92 ? 3.712 13.291 4.826 1.00 94.69 92 VAL A CA 1
ATOM 743 C C . VAL A 1 92 ? 2.549 12.316 5.051 1.00 94.69 92 VAL A C 1
ATOM 745 O O . VAL A 1 92 ? 1.872 11.959 4.101 1.00 94.69 92 VAL A O 1
ATOM 748 N N . CYS A 1 93 ? 2.270 11.957 6.310 1.00 96.38 93 CYS A N 1
ATOM 749 C CA . CYS A 1 93 ? 1.075 11.213 6.738 1.00 96.38 93 CYS A CA 1
ATOM 750 C C . CYS A 1 93 ? 0.339 11.977 7.849 1.00 96.38 93 CYS A C 1
ATOM 752 O O . CYS A 1 93 ? 0.971 12.755 8.570 1.00 96.38 93 CYS A O 1
ATOM 754 N N . ALA A 1 94 ? -0.958 11.704 8.026 1.00 96.44 94 ALA A N 1
ATOM 755 C CA . ALA A 1 94 ? -1.741 12.193 9.165 1.00 96.44 94 ALA A CA 1
ATOM 756 C C . ALA A 1 94 ? -1.318 11.523 10.483 1.00 96.44 94 ALA A C 1
ATOM 758 O O . ALA A 1 94 ? -1.226 12.182 11.518 1.00 96.44 94 ALA A O 1
ATOM 759 N N . ALA A 1 95 ? -1.019 10.223 10.434 1.00 96.88 95 ALA A N 1
ATOM 760 C CA . ALA A 1 95 ? -0.441 9.470 11.537 1.00 96.88 95 ALA A CA 1
ATOM 761 C C . ALA A 1 95 ? 0.561 8.418 11.042 1.00 96.88 95 ALA A C 1
ATOM 763 O O . ALA A 1 95 ? 0.535 7.981 9.891 1.00 96.88 95 ALA A O 1
ATOM 764 N N . HIS A 1 96 ? 1.470 8.019 11.923 1.00 96.19 96 HIS A N 1
ATOM 765 C CA . HIS A 1 96 ? 2.549 7.083 11.638 1.00 96.19 96 HIS A CA 1
ATOM 766 C C . HIS A 1 96 ? 2.186 5.678 12.115 1.00 96.19 96 HIS A C 1
ATOM 768 O O . HIS A 1 96 ? 2.225 5.393 13.309 1.00 96.19 96 HIS A O 1
ATOM 774 N N . CYS A 1 97 ? 1.868 4.791 11.171 1.00 96.50 97 CYS A N 1
ATOM 775 C CA . CYS A 1 97 ? 1.626 3.379 11.460 1.00 96.50 97 CYS A CA 1
ATOM 776 C C . CYS A 1 97 ? 2.914 2.717 11.982 1.00 96.50 97 CYS A C 1
ATOM 778 O O . CYS A 1 97 ? 3.925 2.769 11.282 1.00 96.50 97 CYS A O 1
ATOM 780 N N . ARG A 1 98 ? 2.903 2.044 13.139 1.00 94.94 98 ARG A N 1
ATOM 781 C CA . ARG A 1 98 ? 4.105 1.370 13.691 1.00 94.94 98 ARG A CA 1
ATOM 782 C C . ARG A 1 98 ? 4.583 0.164 12.869 1.00 94.94 98 ARG A C 1
ATOM 784 O O . ARG A 1 98 ? 5.698 -0.308 13.032 1.00 94.94 98 ARG A O 1
ATOM 791 N N . TRP A 1 99 ? 3.776 -0.261 11.901 1.00 94.06 99 TRP A N 1
ATOM 792 C CA . TRP A 1 99 ? 4.071 -1.288 10.896 1.00 94.06 99 TRP A CA 1
ATOM 793 C C . TRP A 1 99 ? 4.384 -0.702 9.501 1.00 94.06 99 TRP A C 1
ATOM 795 O O . TRP A 1 99 ? 4.315 -1.402 8.492 1.00 94.06 99 TRP A O 1
ATOM 805 N N . CYS A 1 100 ? 4.675 0.601 9.399 1.00 93.94 100 CYS A N 1
ATOM 806 C CA . CYS A 1 100 ? 4.821 1.288 8.114 1.00 93.94 100 CYS A CA 1
ATOM 807 C C . CYS A 1 100 ? 6.015 0.772 7.294 1.00 93.94 100 CYS A C 1
ATOM 809 O O . CYS A 1 100 ? 7.168 0.938 7.689 1.00 93.94 100 CYS A O 1
ATOM 811 N N . LEU A 1 101 ? 5.735 0.287 6.077 1.00 91.88 101 LEU A N 1
ATOM 812 C CA . LEU A 1 101 ? 6.747 -0.063 5.070 1.00 91.88 101 LEU A CA 1
ATOM 813 C C . LEU A 1 101 ? 7.754 1.071 4.830 1.00 91.88 101 LEU A C 1
ATOM 815 O O . LEU A 1 101 ? 8.944 0.837 4.650 1.00 91.88 101 LEU A O 1
ATOM 819 N N . ARG A 1 102 ? 7.257 2.310 4.853 1.00 91.19 102 ARG A N 1
ATOM 820 C CA . ARG A 1 102 ? 8.023 3.532 4.594 1.00 91.19 102 ARG A CA 1
ATOM 821 C C . ARG A 1 102 ? 8.537 4.207 5.858 1.00 91.19 102 ARG A C 1
ATOM 823 O O . ARG A 1 102 ? 9.046 5.322 5.793 1.00 91.19 102 ARG A O 1
ATOM 830 N N . GLY A 1 103 ? 8.416 3.550 7.014 1.00 88.19 103 GLY A N 1
ATOM 831 C CA . GLY A 1 103 ? 8.816 4.116 8.300 1.00 88.19 103 GLY A CA 1
ATOM 832 C C . GLY A 1 103 ? 10.282 4.545 8.326 1.00 88.19 103 GLY A C 1
ATOM 833 O O . GLY A 1 103 ? 10.597 5.551 8.943 1.00 88.19 103 GLY A O 1
ATOM 834 N N . GLN A 1 104 ? 11.143 3.845 7.585 1.00 87.50 104 GLN A N 1
ATOM 835 C CA . GLN A 1 104 ? 12.595 4.060 7.543 1.00 87.50 104 GLN A CA 1
ATOM 836 C C . GLN A 1 104 ? 13.083 4.744 6.250 1.00 87.50 104 GLN A C 1
ATOM 838 O O . GLN A 1 104 ? 14.283 4.796 5.982 1.00 87.50 104 GLN A O 1
ATOM 843 N N . TYR A 1 105 ? 12.169 5.236 5.407 1.00 89.81 105 TYR A N 1
ATOM 844 C CA . TYR A 1 105 ? 12.535 5.871 4.136 1.00 89.81 105 TYR A CA 1
ATOM 845 C C . TYR A 1 105 ? 13.102 7.267 4.406 1.00 89.81 105 TYR A C 1
ATOM 847 O O . TYR A 1 105 ? 12.756 7.875 5.424 1.00 89.81 105 TYR A O 1
ATOM 855 N N . PRO A 1 106 ? 13.934 7.818 3.507 1.00 87.12 106 PRO A N 1
ATOM 856 C CA . PRO A 1 106 ? 14.293 9.224 3.572 1.00 87.12 106 PRO A CA 1
ATOM 857 C C . PRO A 1 106 ? 13.039 10.100 3.528 1.00 87.12 106 PRO A C 1
ATOM 859 O O . PRO A 1 106 ? 12.116 9.873 2.745 1.00 87.12 106 PRO A O 1
ATOM 862 N N . ILE A 1 107 ? 13.003 11.115 4.386 1.00 86.12 107 ILE A N 1
ATOM 863 C CA . ILE A 1 107 ? 11.933 12.108 4.366 1.00 86.12 107 ILE A CA 1
ATOM 864 C C . ILE A 1 107 ? 12.096 12.969 3.114 1.00 86.12 107 ILE A C 1
ATOM 866 O O . ILE A 1 107 ? 13.120 13.633 2.960 1.00 86.12 107 ILE A O 1
ATOM 870 N N . GLN A 1 108 ? 11.073 13.005 2.261 1.00 88.31 108 GLN A N 1
ATOM 871 C CA . GLN A 1 108 ? 11.123 13.770 1.020 1.00 88.31 108 GLN A CA 1
ATOM 872 C C . GLN A 1 108 ? 9.757 14.328 0.612 1.00 88.31 108 GLN A C 1
ATOM 874 O O . GLN A 1 108 ? 8.691 13.840 0.996 1.00 88.31 108 GLN A O 1
ATOM 879 N N . THR A 1 109 ? 9.797 15.394 -0.177 1.00 94.81 109 THR A N 1
ATOM 880 C CA . THR A 1 109 ? 8.665 15.910 -0.949 1.00 94.81 109 THR A CA 1
ATOM 881 C C . THR A 1 109 ? 9.213 16.310 -2.305 1.00 94.81 109 THR A C 1
ATOM 883 O O . THR A 1 109 ? 10.174 17.077 -2.364 1.00 94.81 109 THR A O 1
ATOM 886 N N . MET A 1 110 ? 8.633 15.754 -3.365 1.00 96.44 110 MET A N 1
ATOM 887 C CA . MET A 1 110 ? 9.108 15.980 -4.720 1.00 96.44 110 MET A CA 1
ATOM 888 C C . MET A 1 110 ? 8.932 17.446 -5.112 1.00 96.44 110 MET A C 1
ATOM 890 O O . MET A 1 110 ? 7.905 18.076 -4.837 1.00 96.44 110 MET A O 1
ATOM 894 N N . LYS A 1 111 ? 9.931 17.980 -5.804 1.00 97.12 111 LYS A N 1
ATOM 895 C CA . LYS A 1 111 ? 9.853 19.270 -6.479 1.00 97.12 111 LYS A CA 1
ATOM 896 C C . LYS A 1 111 ? 8.994 19.154 -7.738 1.00 97.12 111 LYS A C 1
ATOM 898 O O . LYS A 1 111 ? 8.760 18.074 -8.282 1.00 97.12 111 LYS A O 1
ATOM 903 N N . LYS A 1 112 ? 8.526 20.300 -8.237 1.00 97.50 112 LYS A N 1
ATOM 904 C CA . LYS A 1 112 ? 7.681 20.344 -9.439 1.00 97.50 112 LYS A CA 1
ATOM 905 C C . LYS A 1 112 ? 8.388 19.781 -10.674 1.00 97.50 112 LYS A C 1
ATOM 907 O O . LYS A 1 112 ? 7.757 19.076 -11.453 1.00 97.50 112 LYS A O 1
ATOM 912 N N . ASP A 1 113 ? 9.672 20.075 -10.850 1.00 97.56 113 ASP A N 1
ATOM 913 C CA . ASP A 1 113 ? 10.483 19.576 -11.964 1.00 97.56 113 ASP A CA 1
ATOM 914 C C . ASP A 1 113 ? 10.699 18.056 -11.897 1.00 97.56 113 ASP A C 1
ATOM 916 O O . ASP A 1 113 ? 10.638 17.392 -12.931 1.00 97.56 113 ASP A O 1
ATOM 920 N N . GLU A 1 114 ? 10.848 17.493 -10.694 1.00 98.06 114 GLU A N 1
ATOM 921 C CA . GLU A 1 114 ? 10.932 16.042 -10.477 1.00 98.06 114 GLU A CA 1
ATOM 922 C C . GLU A 1 114 ? 9.626 15.344 -10.891 1.00 98.06 114 GLU A C 1
ATOM 924 O O . GLU A 1 114 ? 9.660 14.342 -11.606 1.00 98.06 114 GLU A O 1
ATOM 929 N N . ILE A 1 115 ? 8.468 15.909 -10.522 1.00 98.56 115 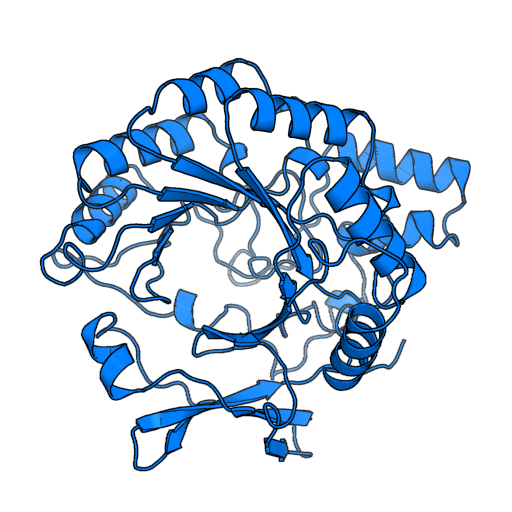ILE A N 1
ATOM 930 C CA . ILE A 1 115 ? 7.149 15.395 -10.933 1.00 98.56 115 ILE A CA 1
ATOM 931 C C . ILE A 1 115 ? 6.982 15.494 -12.452 1.00 98.56 115 ILE A C 1
ATOM 933 O O . ILE A 1 115 ? 6.592 14.519 -13.092 1.00 98.56 115 ILE A O 1
ATOM 937 N N . ILE A 1 116 ? 7.309 16.642 -13.056 1.00 98.56 116 ILE A N 1
ATOM 938 C CA . ILE A 1 116 ? 7.233 16.817 -14.515 1.00 98.56 116 ILE A CA 1
ATOM 939 C C . ILE A 1 116 ? 8.077 15.747 -15.217 1.00 98.56 116 ILE A C 1
ATOM 941 O O . ILE A 1 116 ? 7.576 15.070 -16.115 1.00 98.56 116 ILE A O 1
ATOM 945 N N . ARG A 1 117 ? 9.325 15.541 -14.782 1.00 98.50 117 ARG A N 1
ATOM 946 C CA . ARG A 1 117 ? 10.225 14.534 -15.360 1.00 98.50 117 ARG A CA 1
ATOM 947 C C . ARG A 1 117 ? 9.663 13.119 -15.219 1.00 98.50 117 ARG A C 1
ATOM 949 O O . ARG A 1 117 ? 9.627 12.387 -16.205 1.00 98.50 117 ARG A O 1
ATOM 956 N N . ALA A 1 118 ? 9.161 12.761 -14.036 1.00 98.31 118 ALA A N 1
ATOM 957 C CA . ALA A 1 118 ? 8.528 11.466 -13.800 1.00 98.31 118 ALA A CA 1
ATOM 958 C C . ALA A 1 118 ? 7.330 11.236 -14.737 1.00 98.31 118 ALA A C 1
ATOM 960 O O . ALA A 1 118 ? 7.209 10.166 -15.323 1.00 98.31 118 ALA A O 1
ATOM 961 N N . THR A 1 119 ? 6.474 12.242 -14.941 1.00 98.56 119 THR A N 1
ATOM 962 C CA . THR A 1 119 ? 5.307 12.112 -15.836 1.00 98.56 119 THR A CA 1
ATOM 963 C C . THR A 1 119 ? 5.674 12.029 -17.317 1.00 98.56 119 THR A C 1
ATOM 965 O O . THR A 1 119 ? 5.002 11.320 -18.056 1.00 98.56 119 THR A O 1
ATOM 968 N N . LYS A 1 120 ? 6.763 12.672 -17.761 1.00 98.50 120 LYS A N 1
ATOM 969 C CA . LYS A 1 120 ? 7.298 12.469 -19.119 1.00 98.50 120 LYS A CA 1
ATOM 970 C C . LYS A 1 120 ? 7.825 11.048 -19.315 1.00 98.50 120 LYS A C 1
ATOM 972 O O . LYS A 1 120 ? 7.549 10.431 -20.337 1.00 98.50 120 LYS A O 1
ATOM 977 N N . TYR A 1 121 ? 8.523 10.507 -18.314 1.00 98.12 121 TYR A N 1
ATOM 978 C CA . TYR A 1 121 ? 9.006 9.126 -18.348 1.00 98.12 121 TYR A CA 1
ATOM 979 C C . TYR A 1 121 ? 7.866 8.107 -18.521 1.00 98.12 121 TYR A C 1
ATOM 981 O O . TYR A 1 121 ? 8.045 7.106 -19.211 1.00 98.12 121 TYR A O 1
ATOM 989 N N . MET A 1 122 ? 6.675 8.377 -17.972 1.00 98.25 122 MET A N 1
ATOM 990 C CA . MET A 1 122 ? 5.497 7.510 -18.136 1.00 98.25 122 MET A CA 1
ATOM 991 C C . MET A 1 122 ? 5.068 7.327 -19.602 1.00 98.25 122 MET A C 1
ATOM 993 O O . MET A 1 122 ? 4.413 6.337 -19.916 1.00 98.25 122 MET A O 1
ATOM 997 N N . TYR A 1 123 ? 5.450 8.239 -20.498 1.00 98.12 123 TYR A N 1
ATOM 998 C CA . TYR A 1 123 ? 5.149 8.167 -21.929 1.00 98.12 123 TYR A CA 1
ATOM 999 C C . TYR A 1 123 ? 6.402 8.028 -22.807 1.00 98.12 123 TYR A C 1
ATOM 1001 O O . TYR A 1 123 ? 6.363 8.287 -24.008 1.00 98.12 123 TYR A O 1
ATOM 1009 N N . SER A 1 124 ? 7.531 7.612 -22.228 1.00 96.75 124 SER A N 1
ATOM 1010 C CA . SER A 1 124 ? 8.723 7.272 -23.009 1.00 96.75 124 SER A CA 1
ATOM 1011 C C . SER A 1 124 ? 8.500 6.005 -23.845 1.00 96.75 124 SER A C 1
ATOM 1013 O O . SER A 1 124 ? 7.589 5.218 -23.572 1.00 96.75 124 SER A O 1
ATOM 1015 N N . ASP A 1 125 ? 9.352 5.772 -24.848 1.00 93.88 125 ASP A N 1
ATOM 1016 C CA . ASP A 1 125 ? 9.220 4.629 -25.764 1.00 93.88 125 ASP A CA 1
ATOM 1017 C C . ASP A 1 125 ? 9.177 3.269 -25.052 1.00 93.88 125 ASP A C 1
ATOM 1019 O O . ASP A 1 125 ? 8.461 2.378 -25.491 1.00 93.88 125 ASP A O 1
ATOM 1023 N N . GLY A 1 126 ? 9.869 3.123 -23.917 1.00 91.81 126 GLY A N 1
ATOM 1024 C CA . GLY A 1 126 ? 9.847 1.892 -23.118 1.00 91.81 126 GLY A CA 1
ATOM 1025 C C . GLY A 1 126 ? 8.601 1.706 -22.241 1.00 91.81 126 GLY A C 1
ATOM 1026 O O . GLY A 1 126 ? 8.457 0.662 -21.613 1.00 91.81 126 GLY A O 1
ATOM 1027 N N . ASN A 1 127 ? 7.717 2.704 -22.149 1.00 95.94 127 ASN A N 1
ATOM 1028 C CA . ASN A 1 127 ? 6.551 2.673 -21.260 1.00 95.94 127 ASN A CA 1
ATOM 1029 C C . ASN A 1 127 ? 5.216 2.861 -21.984 1.00 95.94 127 ASN A C 1
ATOM 1031 O O . ASN A 1 127 ? 4.224 2.268 -21.563 1.00 95.94 127 ASN A O 1
ATOM 1035 N N . LYS A 1 128 ? 5.173 3.682 -23.038 1.00 95.81 128 LYS A N 1
ATOM 1036 C CA . LYS A 1 128 ? 3.931 4.211 -23.625 1.00 95.81 128 LYS A CA 1
ATOM 1037 C C . LYS A 1 128 ? 2.905 3.156 -24.061 1.00 95.81 128 LYS A C 1
ATOM 1039 O O . LYS A 1 128 ? 1.713 3.433 -23.973 1.00 95.81 128 LYS A O 1
ATOM 1044 N N . ASP A 1 129 ? 3.354 1.973 -24.480 1.00 95.06 129 ASP A N 1
ATOM 1045 C CA . ASP A 1 129 ? 2.479 0.925 -25.027 1.00 95.06 129 ASP A CA 1
ATOM 1046 C C . ASP A 1 129 ? 1.886 0.002 -23.951 1.00 95.06 129 ASP A C 1
ATOM 1048 O O . ASP A 1 129 ? 0.855 -0.633 -24.161 1.00 95.06 129 ASP A O 1
ATOM 1052 N N . GLU A 1 130 ? 2.529 -0.090 -22.788 1.00 94.25 130 GLU A N 1
ATOM 1053 C CA . GLU A 1 130 ? 2.204 -1.103 -21.776 1.00 94.25 130 GLU A CA 1
ATOM 1054 C C . GLU A 1 130 ? 1.743 -0.484 -20.459 1.00 94.25 130 GLU A C 1
ATOM 1056 O O . GLU A 1 130 ? 0.961 -1.092 -19.730 1.00 94.25 130 GLU A O 1
ATOM 1061 N N . LEU A 1 131 ? 2.217 0.725 -20.150 1.00 97.81 131 LEU A N 1
ATOM 1062 C CA . LEU A 1 131 ? 1.881 1.457 -18.941 1.00 97.81 131 LEU A CA 1
ATOM 1063 C C . LEU A 1 131 ? 0.555 2.200 -19.128 1.00 97.81 131 LEU A C 1
ATOM 1065 O O . LEU A 1 131 ? 0.442 3.048 -20.007 1.00 97.81 131 LEU A O 1
ATOM 1069 N N . PHE A 1 132 ? -0.423 1.946 -18.262 1.00 98.44 132 PHE A N 1
ATOM 1070 C CA . PHE A 1 132 ? -1.706 2.666 -18.280 1.00 98.44 132 PHE A CA 1
ATOM 1071 C C . PHE A 1 132 ? -2.223 3.039 -16.884 1.00 98.44 132 PHE A C 1
ATOM 1073 O O . PHE A 1 132 ? -3.256 3.706 -16.759 1.00 98.44 132 PHE A O 1
ATOM 1080 N N . GLU A 1 133 ? -1.513 2.630 -15.831 1.00 98.62 133 GLU A N 1
ATOM 1081 C CA . GLU A 1 133 ? -1.910 2.827 -14.441 1.00 98.62 133 GLU A CA 1
ATOM 1082 C C . GLU A 1 133 ? -0.808 3.515 -13.622 1.00 98.62 133 GLU A C 1
ATOM 1084 O O . GLU A 1 133 ? 0.355 3.105 -13.646 1.00 98.62 133 GLU A O 1
ATOM 1089 N N . VAL A 1 134 ? -1.186 4.525 -12.833 1.00 98.81 134 VAL A N 1
ATOM 1090 C CA . VAL A 1 134 ? -0.298 5.181 -11.860 1.00 98.81 134 VAL A CA 1
ATOM 1091 C C . VAL A 1 134 ? -0.819 4.956 -10.443 1.00 98.81 134 VAL A C 1
ATOM 1093 O O . VAL A 1 134 ? -1.976 5.248 -10.146 1.00 98.81 134 VAL A O 1
ATOM 1096 N N . LEU A 1 135 ? 0.048 4.494 -9.541 1.00 98.75 135 LEU A N 1
ATOM 1097 C CA . LEU A 1 135 ? -0.183 4.498 -8.098 1.00 98.75 135 LEU A CA 1
ATOM 1098 C C . LEU A 1 135 ? 0.501 5.717 -7.470 1.00 98.75 135 LEU A C 1
ATOM 1100 O O . LEU A 1 135 ? 1.724 5.776 -7.385 1.00 98.75 135 LEU A O 1
ATOM 1104 N N . ILE A 1 136 ? -0.290 6.669 -6.985 1.00 98.62 136 ILE A N 1
ATOM 1105 C CA . ILE A 1 136 ? 0.194 7.805 -6.200 1.00 98.62 136 ILE A CA 1
ATOM 1106 C C . ILE A 1 136 ? 0.153 7.399 -4.725 1.00 98.62 136 ILE A C 1
ATOM 1108 O O . ILE A 1 136 ? -0.901 7.054 -4.186 1.00 98.62 136 ILE A O 1
ATOM 1112 N N . THR A 1 137 ? 1.313 7.387 -4.075 1.00 96.69 137 THR A N 1
ATOM 1113 C CA . THR A 1 137 ? 1.479 6.936 -2.685 1.00 96.69 137 THR A CA 1
ATOM 1114 C C . THR A 1 137 ? 2.654 7.673 -2.023 1.00 96.69 137 THR A C 1
ATOM 1116 O O . THR A 1 137 ? 2.833 8.864 -2.265 1.00 96.69 137 THR A O 1
ATOM 1119 N N . GLY A 1 138 ? 3.421 7.011 -1.156 1.00 92.88 138 GLY A N 1
ATOM 1120 C CA . GLY A 1 138 ? 4.499 7.591 -0.367 1.00 92.88 138 GLY A CA 1
ATOM 1121 C C . GLY A 1 138 ? 4.077 7.619 1.092 1.00 92.88 138 GLY A C 1
ATOM 1122 O O . GLY A 1 138 ? 3.846 6.578 1.698 1.00 92.88 138 GLY A O 1
ATOM 1123 N N . GLY A 1 139 ? 3.934 8.811 1.652 1.00 93.88 139 GLY A N 1
ATOM 1124 C CA . GLY A 1 139 ? 3.209 8.988 2.899 1.00 93.88 139 GLY A CA 1
ATOM 1125 C C . GLY A 1 139 ? 1.719 8.777 2.653 1.00 93.88 139 GLY A C 1
ATOM 1126 O O . GLY A 1 139 ? 1.234 7.655 2.552 1.00 93.88 139 GLY A O 1
ATOM 1127 N N . ASP A 1 140 ? 0.988 9.873 2.529 1.00 97.31 140 ASP A N 1
ATOM 1128 C CA . ASP A 1 140 ? -0.406 9.873 2.125 1.00 97.31 140 ASP A CA 1
ATOM 1129 C C . ASP A 1 140 ? -0.655 11.065 1.182 1.00 97.31 140 ASP A C 1
ATOM 1131 O O . ASP A 1 140 ? -0.543 12.221 1.609 1.00 97.31 140 ASP A O 1
ATOM 1135 N N . PRO A 1 141 ? -0.967 10.829 -0.107 1.00 97.19 141 PRO A N 1
ATOM 1136 C CA . PRO A 1 141 ? -1.154 11.896 -1.089 1.00 97.19 141 PRO A CA 1
ATOM 1137 C C . PRO A 1 141 ? -2.280 12.869 -0.729 1.00 97.19 141 PRO A C 1
ATOM 1139 O O . PRO A 1 141 ? -2.248 14.023 -1.156 1.00 97.19 141 PRO A O 1
ATOM 1142 N N . LEU A 1 142 ? -3.254 12.441 0.085 1.00 97.81 142 LEU A N 1
ATOM 1143 C CA . LEU A 1 142 ? -4.368 13.290 0.513 1.00 97.81 142 LEU A CA 1
ATOM 1144 C C . LEU A 1 142 ? -3.952 14.333 1.564 1.00 97.81 142 LEU A C 1
ATOM 1146 O O . LEU A 1 142 ? -4.732 15.227 1.894 1.00 97.81 142 LEU A O 1
ATOM 1150 N N . MET A 1 143 ? -2.712 14.280 2.061 1.00 97.06 143 MET A N 1
ATOM 1151 C CA . MET A 1 143 ? -2.173 15.278 2.991 1.00 97.06 143 MET A CA 1
ATOM 1152 C C . MET A 1 143 ? -1.837 16.615 2.328 1.00 97.06 143 MET A C 1
ATOM 1154 O O . MET A 1 143 ? -1.729 17.621 3.030 1.00 97.06 143 MET A O 1
ATOM 1158 N N . SER A 1 144 ? -1.677 16.649 1.001 1.00 96.44 144 SER A N 1
ATOM 1159 C CA . SER A 1 144 ? -1.384 17.874 0.253 1.00 96.44 144 SER A CA 1
ATOM 1160 C C . SER A 1 144 ? -2.188 17.930 -1.042 1.00 96.44 144 SER A C 1
ATOM 1162 O O . SER A 1 144 ? -1.739 17.489 -2.102 1.00 96.44 144 SER A O 1
ATOM 1164 N N . LEU A 1 145 ? -3.379 18.527 -0.960 1.00 96.75 145 LEU A N 1
ATOM 1165 C CA . LEU A 1 145 ? -4.258 18.714 -2.113 1.00 96.75 145 LEU A CA 1
ATOM 1166 C C . LEU A 1 145 ? -3.594 19.502 -3.265 1.00 96.75 145 LEU A C 1
ATOM 1168 O O . LEU A 1 145 ? -3.730 19.067 -4.407 1.00 96.75 145 LEU A O 1
ATOM 1172 N N . PRO A 1 146 ? -2.821 20.589 -3.025 1.00 97.69 146 PRO A N 1
ATOM 1173 C CA . PRO A 1 146 ? -2.129 21.297 -4.105 1.00 97.69 146 PRO A CA 1
ATOM 1174 C C . PRO A 1 146 ? -1.091 20.435 -4.834 1.00 97.69 146 PRO A C 1
ATOM 1176 O O . PRO A 1 146 ? -0.956 20.529 -6.052 1.00 97.69 146 PRO A O 1
ATOM 1179 N N . LEU A 1 147 ? -0.365 19.582 -4.102 1.00 97.88 147 LEU A N 1
ATOM 1180 C CA . LEU A 1 147 ? 0.647 18.704 -4.689 1.00 97.88 147 LEU A CA 1
ATOM 1181 C C . LEU A 1 147 ? 0.007 17.551 -5.468 1.00 97.88 147 LEU A C 1
ATOM 1183 O O . LEU A 1 147 ? 0.460 17.233 -6.568 1.00 97.88 147 LEU A O 1
ATOM 1187 N N . LEU A 1 148 ? -1.067 16.963 -4.932 1.00 98.50 148 LEU A N 1
ATOM 1188 C CA . LEU A 1 148 ? -1.864 15.965 -5.642 1.00 98.50 148 LEU A CA 1
ATOM 1189 C C . LEU A 1 148 ? -2.439 16.551 -6.934 1.00 98.50 148 LEU A C 1
ATOM 1191 O O . LEU A 1 148 ? -2.251 15.959 -7.993 1.00 98.50 148 LEU A O 1
ATOM 1195 N N . LYS A 1 149 ? -3.056 17.739 -6.869 1.00 98.69 149 LYS A N 1
ATOM 1196 C CA . LYS A 1 149 ? -3.576 18.448 -8.046 1.00 98.69 149 LYS A CA 1
ATOM 1197 C C . LYS A 1 149 ? -2.494 18.644 -9.102 1.00 98.69 149 LYS A C 1
ATOM 1199 O O . LYS A 1 149 ? -2.676 18.206 -10.231 1.00 98.69 149 LYS A O 1
ATOM 1204 N N . PHE A 1 150 ? -1.350 19.214 -8.723 1.00 98.75 150 PHE A N 1
ATOM 1205 C CA . PHE A 1 150 ? -0.237 19.419 -9.649 1.00 98.75 150 PHE A CA 1
ATOM 1206 C C . PHE A 1 150 ? 0.246 18.103 -10.278 1.00 98.75 150 PHE A C 1
ATOM 1208 O O . PHE A 1 150 ? 0.512 18.049 -11.476 1.00 98.75 150 PHE A O 1
ATOM 1215 N N . THR A 1 151 ? 0.326 17.028 -9.490 1.00 98.75 151 THR A N 1
ATOM 1216 C CA . THR A 1 151 ? 0.719 15.701 -9.987 1.00 98.75 151 THR A CA 1
ATOM 1217 C C . THR A 1 151 ? -0.271 15.186 -11.033 1.00 98.75 151 THR A C 1
ATOM 1219 O O . THR A 1 151 ? 0.152 14.754 -12.102 1.00 98.75 151 THR A O 1
ATOM 1222 N N . LEU A 1 152 ? -1.578 15.282 -10.768 1.00 98.81 152 LEU A N 1
ATOM 1223 C CA . LEU A 1 152 ? -2.628 14.868 -11.705 1.00 98.81 152 LEU A CA 1
ATOM 1224 C C . LEU A 1 152 ? -2.608 15.695 -12.998 1.00 98.81 152 LEU A C 1
ATOM 1226 O O . LEU A 1 152 ? -2.677 15.114 -14.077 1.00 98.81 152 LEU A O 1
ATOM 1230 N N . GLU A 1 153 ? -2.425 17.017 -12.903 1.00 98.81 153 GLU A N 1
ATOM 1231 C CA . GLU A 1 153 ? -2.283 17.906 -14.069 1.00 98.81 153 GLU A CA 1
ATOM 1232 C C . GLU A 1 153 ? -1.096 17.494 -14.952 1.00 98.81 153 GLU A C 1
ATOM 1234 O O . GLU A 1 153 ? -1.211 17.451 -16.177 1.00 98.81 153 GLU A O 1
ATOM 1239 N N . GLN A 1 154 ? 0.054 17.163 -14.350 1.00 98.81 154 GLN A N 1
ATOM 1240 C CA . GLN A 1 154 ? 1.226 16.734 -15.118 1.00 98.81 154 GLN A CA 1
ATOM 1241 C C . GLN A 1 154 ? 1.052 15.338 -15.727 1.00 98.81 154 GLN A C 1
ATOM 1243 O O . GLN A 1 154 ? 1.497 15.125 -16.855 1.00 98.81 154 GLN A O 1
ATOM 1248 N N . ILE A 1 155 ? 0.386 14.405 -15.036 1.00 98.81 155 ILE A N 1
ATOM 1249 C CA . ILE A 1 155 ? 0.059 13.090 -15.608 1.00 98.81 155 ILE A CA 1
ATOM 1250 C C . ILE A 1 155 ? -0.892 13.263 -16.797 1.00 98.81 155 ILE A C 1
ATOM 1252 O O . ILE A 1 155 ? -0.659 12.689 -17.857 1.00 98.81 155 ILE A O 1
ATOM 1256 N N . GLU A 1 156 ? -1.945 14.074 -16.660 1.00 98.62 156 GLU A N 1
ATOM 1257 C CA . GLU A 1 156 ? -2.916 14.300 -17.736 1.00 98.62 156 GLU A CA 1
ATOM 1258 C C . GLU A 1 156 ? -2.249 14.891 -18.979 1.00 98.62 156 GLU A C 1
ATOM 1260 O O . GLU A 1 156 ? -2.493 14.405 -20.087 1.00 98.62 156 GLU A O 1
ATOM 1265 N N . LYS A 1 157 ? -1.361 15.869 -18.768 1.00 98.56 157 LYS A N 1
ATOM 1266 C CA . LYS A 1 157 ? -0.621 16.574 -19.815 1.00 98.56 157 LYS A CA 1
ATOM 1267 C C . LYS A 1 157 ? 0.437 15.716 -20.510 1.00 98.56 157 LYS A C 1
ATOM 1269 O O . LYS A 1 157 ? 0.534 15.759 -21.732 1.00 98.56 157 LYS A O 1
ATOM 1274 N N . ASN A 1 158 ? 1.273 15.008 -19.749 1.00 98.62 158 ASN A N 1
ATOM 1275 C CA . ASN A 1 158 ? 2.486 14.377 -20.282 1.00 98.62 158 ASN A CA 1
ATOM 1276 C C . ASN A 1 158 ? 2.328 12.871 -20.542 1.00 98.62 158 ASN A C 1
ATOM 1278 O O . ASN A 1 158 ? 3.128 12.314 -21.287 1.00 98.62 158 ASN A O 1
ATOM 1282 N N . ALA A 1 159 ? 1.318 12.220 -19.952 1.00 98.44 159 ALA A N 1
ATOM 1283 C CA . ALA A 1 159 ? 1.128 10.772 -20.015 1.00 98.44 159 ALA A CA 1
ATOM 1284 C C . ALA A 1 159 ? -0.262 10.400 -20.581 1.00 98.44 159 ALA A C 1
ATOM 1286 O O . ALA A 1 159 ? -1.178 10.004 -19.846 1.00 98.44 159 ALA A O 1
ATOM 1287 N N . PRO A 1 160 ? -0.481 10.559 -21.903 1.00 97.94 160 PRO A N 1
ATOM 1288 C CA . PRO A 1 160 ? -1.760 10.248 -22.545 1.00 97.94 160 PRO A CA 1
ATOM 1289 C C . PRO A 1 160 ? -2.168 8.771 -22.420 1.00 97.94 160 PRO A C 1
ATOM 1291 O O . PRO A 1 160 ? -3.362 8.498 -22.358 1.00 97.94 160 PRO A O 1
ATOM 1294 N N . ASN A 1 161 ? -1.206 7.852 -22.292 1.00 98.25 161 ASN A N 1
ATOM 1295 C CA . ASN A 1 161 ? -1.407 6.415 -22.064 1.00 98.25 161 ASN A CA 1
ATOM 1296 C C . ASN A 1 161 ? -2.052 6.067 -20.707 1.00 98.25 161 ASN A C 1
ATOM 1298 O O . ASN A 1 161 ? -2.636 4.994 -20.560 1.00 98.25 161 ASN A O 1
ATOM 1302 N N . ILE A 1 162 ? -1.977 6.956 -19.711 1.00 98.69 162 ILE A N 1
ATOM 1303 C CA . ILE A 1 162 ? -2.535 6.699 -18.379 1.00 98.69 162 ILE A CA 1
ATOM 1304 C C . ILE A 1 162 ? -4.045 6.928 -18.363 1.00 98.69 162 ILE A C 1
ATOM 1306 O O . ILE A 1 162 ? -4.528 8.017 -18.679 1.00 98.69 162 ILE A O 1
ATOM 1310 N N . SER A 1 163 ? -4.780 5.913 -17.909 1.00 98.31 163 SER A N 1
ATOM 1311 C CA . SER A 1 163 ? -6.242 5.932 -17.770 1.00 98.31 163 SER A CA 1
ATOM 1312 C C . SER A 1 163 ? -6.723 5.623 -16.349 1.00 98.31 163 SER A C 1
ATOM 1314 O O . SER A 1 163 ? -7.842 5.993 -15.987 1.00 98.31 163 SER A O 1
ATOM 1316 N N . ILE A 1 164 ? -5.887 4.992 -15.516 1.00 98.69 164 ILE A N 1
ATOM 1317 C CA . ILE A 1 164 ? -6.229 4.625 -14.137 1.00 98.69 164 ILE A CA 1
ATOM 1318 C C . ILE A 1 164 ? -5.268 5.303 -13.162 1.00 98.69 164 ILE A C 1
ATOM 1320 O O . ILE A 1 164 ? -4.048 5.177 -13.281 1.00 98.69 164 ILE A O 1
ATOM 1324 N N . ILE A 1 165 ? -5.832 5.977 -12.159 1.00 98.88 165 ILE A N 1
ATOM 1325 C CA . ILE A 1 165 ? -5.086 6.545 -11.037 1.00 98.88 165 ILE A CA 1
ATOM 1326 C C . ILE A 1 165 ? -5.534 5.859 -9.754 1.00 98.88 165 ILE A C 1
ATOM 1328 O O . ILE A 1 165 ? -6.694 5.954 -9.351 1.00 98.88 165 ILE A O 1
ATOM 1332 N N . ARG A 1 166 ? -4.594 5.209 -9.073 1.00 98.62 166 ARG A N 1
ATOM 1333 C CA . ARG A 1 166 ? -4.808 4.660 -7.736 1.00 98.62 166 ARG A CA 1
ATOM 1334 C C . ARG A 1 166 ? -4.141 5.548 -6.699 1.00 98.62 166 ARG A C 1
ATOM 1336 O O . ARG A 1 166 ? -2.983 5.919 -6.854 1.00 98.62 166 ARG A O 1
ATOM 1343 N N . ILE A 1 167 ? -4.850 5.848 -5.621 1.00 98.56 167 ILE A N 1
ATOM 1344 C CA . ILE A 1 167 ? -4.344 6.608 -4.479 1.00 98.56 167 ILE A CA 1
ATOM 1345 C C . ILE A 1 167 ? -4.188 5.655 -3.296 1.00 98.56 167 ILE A C 1
ATOM 1347 O O . ILE A 1 167 ? -5.162 5.052 -2.850 1.00 98.56 167 ILE A O 1
ATOM 1351 N N . GLY A 1 168 ? -2.970 5.498 -2.782 1.00 98.31 168 GLY A N 1
ATOM 1352 C CA . GLY A 1 168 ? -2.742 4.808 -1.512 1.00 98.31 168 GLY A CA 1
ATOM 1353 C C . GLY A 1 168 ? -2.950 5.776 -0.353 1.00 98.31 168 GLY A C 1
ATOM 1354 O O . GLY A 1 168 ? -2.173 6.719 -0.233 1.00 98.31 168 GLY A O 1
ATOM 1355 N N . THR A 1 169 ? -3.973 5.572 0.479 1.00 98.31 169 THR A N 1
ATOM 1356 C CA . THR A 1 169 ? -4.325 6.522 1.549 1.00 98.31 169 THR A CA 1
ATOM 1357 C C . THR A 1 169 ? -4.889 5.833 2.788 1.00 98.31 169 THR A C 1
ATOM 1359 O O . THR A 1 169 ? -5.649 4.874 2.698 1.00 98.31 169 THR A O 1
ATOM 1362 N N . ARG A 1 170 ? -4.556 6.351 3.969 1.00 97.94 170 ARG A N 1
ATOM 1363 C CA . ARG A 1 170 ? -5.178 5.988 5.247 1.00 97.94 170 ARG A CA 1
ATOM 1364 C C . ARG A 1 170 ? -5.923 7.167 5.881 1.00 97.94 170 ARG A C 1
ATOM 1366 O O . ARG A 1 170 ? -6.560 6.981 6.913 1.00 97.94 170 ARG A O 1
ATOM 1373 N N . VAL A 1 171 ? -5.921 8.348 5.252 1.00 98.25 171 VAL A N 1
ATOM 1374 C CA . VAL A 1 171 ? -6.639 9.551 5.716 1.00 98.25 171 VAL A CA 1
ATOM 1375 C C . VAL A 1 171 ? -8.094 9.291 6.135 1.00 98.25 171 VAL A C 1
ATOM 1377 O O . VAL A 1 171 ? -8.446 9.782 7.204 1.00 98.25 171 VAL A O 1
ATOM 1380 N N . PRO A 1 172 ? -8.920 8.471 5.450 1.00 98.31 172 PRO A N 1
ATOM 1381 C CA . PRO A 1 172 ? -10.280 8.180 5.925 1.00 98.31 172 PRO A CA 1
ATOM 1382 C C . PRO A 1 172 ? -10.357 7.611 7.356 1.00 98.31 172 PRO A C 1
ATOM 1384 O O . PRO A 1 172 ? -11.356 7.790 8.045 1.00 98.31 172 PRO A O 1
ATOM 1387 N N . PHE A 1 173 ? -9.299 6.949 7.828 1.00 98.19 173 PHE A N 1
ATOM 1388 C CA . PHE A 1 173 ? -9.208 6.347 9.166 1.00 98.19 173 PHE A CA 1
ATOM 1389 C C . PHE A 1 173 ? -8.238 7.080 10.100 1.00 98.19 173 PHE A C 1
ATOM 1391 O O . PHE A 1 173 ? -8.142 6.736 11.273 1.00 98.19 173 PHE A O 1
ATOM 1398 N N . GLN A 1 174 ? -7.512 8.083 9.599 1.00 98.25 174 GLN A N 1
ATOM 1399 C CA . GLN A 1 174 ? -6.545 8.853 10.384 1.00 98.25 174 GLN A CA 1
ATOM 1400 C C . GLN A 1 174 ? -6.963 10.307 10.584 1.00 98.25 174 GLN A C 1
ATOM 1402 O O . GLN A 1 174 ? -6.667 10.876 11.624 1.00 98.25 174 GLN A O 1
ATOM 1407 N N . ASP A 1 175 ? -7.603 10.933 9.605 1.00 98.06 175 ASP A N 1
ATOM 1408 C CA . ASP A 1 175 ? -7.978 12.348 9.624 1.00 98.06 175 ASP A CA 1
ATOM 1409 C C . ASP A 1 175 ? -9.162 12.591 8.661 1.00 98.06 175 ASP A C 1
ATOM 1411 O O . ASP A 1 175 ? -9.003 13.230 7.616 1.00 98.06 175 ASP A O 1
ATOM 1415 N N . PRO A 1 176 ? -10.346 12.008 8.946 1.00 98.31 176 PRO A N 1
ATOM 1416 C CA . PRO A 1 176 ? -11.467 11.948 8.004 1.00 98.31 176 PRO A CA 1
ATOM 1417 C C . PRO A 1 176 ? -11.997 13.321 7.568 1.00 98.31 176 PRO A C 1
ATOM 1419 O O . PRO A 1 176 ? -12.555 13.435 6.477 1.00 98.31 176 PRO A O 1
ATOM 1422 N N . GLU A 1 177 ? -11.801 14.373 8.370 1.00 97.31 177 GLU A N 1
ATOM 1423 C CA . GLU A 1 177 ? -12.226 15.742 8.041 1.00 97.31 177 GLU A CA 1
ATOM 1424 C C . GLU A 1 177 ? -11.483 16.333 6.835 1.00 97.31 177 GLU A C 1
ATOM 1426 O O . GLU A 1 177 ? -12.014 17.211 6.152 1.00 97.31 177 GLU A O 1
ATOM 1431 N N . ARG A 1 178 ? -10.292 15.813 6.499 1.00 97.12 178 ARG A N 1
ATOM 1432 C CA . ARG A 1 178 ? -9.579 16.194 5.267 1.00 97.12 178 ARG A CA 1
ATOM 1433 C C . ARG A 1 178 ? -10.343 15.832 4.000 1.00 97.12 178 ARG A C 1
ATOM 1435 O O . ARG A 1 178 ? -10.091 16.433 2.958 1.00 97.12 178 ARG A O 1
ATOM 1442 N N . ILE A 1 179 ? -11.265 14.872 4.078 1.00 98.31 179 ILE A N 1
ATOM 1443 C CA . ILE A 1 179 ? -12.168 14.542 2.979 1.00 98.31 179 ILE A CA 1
ATOM 1444 C C . ILE A 1 179 ? -13.304 15.579 2.949 1.00 98.31 179 ILE A C 1
ATOM 1446 O O . ILE A 1 179 ? -14.402 15.391 3.493 1.00 98.31 179 ILE A O 1
ATOM 1450 N N . ASN A 1 180 ? -12.999 16.708 2.315 1.00 97.88 180 ASN A N 1
ATOM 1451 C CA . ASN A 1 180 ? -13.862 17.876 2.180 1.00 97.88 180 ASN A CA 1
ATOM 1452 C C . ASN A 1 180 ? -14.226 18.158 0.714 1.00 97.88 180 ASN A C 1
ATOM 1454 O O . ASN A 1 180 ? -13.733 17.499 -0.202 1.00 97.88 180 ASN A O 1
ATOM 1458 N N . ASP A 1 181 ? -15.076 19.159 0.499 1.00 98.25 181 ASP A N 1
ATOM 1459 C CA . ASP A 1 181 ? -15.644 19.458 -0.818 1.00 98.25 181 ASP A CA 1
ATOM 1460 C C . ASP A 1 181 ? -14.577 19.825 -1.856 1.00 98.25 181 ASP A C 1
ATOM 1462 O O . ASP A 1 181 ? -14.670 19.380 -2.995 1.00 98.25 181 ASP A O 1
ATOM 1466 N N . SER A 1 182 ? -13.501 20.519 -1.467 1.00 98.19 182 SER A N 1
ATOM 1467 C CA . SER A 1 182 ? -12.385 20.818 -2.377 1.00 98.19 182 SER A CA 1
ATOM 1468 C C . SER A 1 182 ? -11.675 19.555 -2.874 1.00 98.19 182 SER A C 1
ATOM 1470 O O . SER A 1 182 ? -11.216 19.501 -4.015 1.00 98.19 182 SER A O 1
ATOM 1472 N N . MET A 1 183 ? -11.575 18.519 -2.036 1.00 98.25 183 MET A N 1
ATOM 1473 C CA . MET A 1 183 ? -11.010 17.233 -2.447 1.00 98.25 183 MET A CA 1
ATOM 1474 C C . MET A 1 183 ? -11.952 16.476 -3.389 1.00 98.25 183 MET A C 1
ATOM 1476 O O . MET A 1 183 ? -11.502 15.888 -4.373 1.00 98.25 183 MET A O 1
ATOM 1480 N N . LEU A 1 184 ? -13.256 16.518 -3.114 1.00 98.38 184 LEU A N 1
ATOM 1481 C CA . LEU A 1 184 ? -14.280 15.919 -3.972 1.00 98.38 184 LEU A CA 1
ATOM 1482 C C . LEU A 1 184 ? -14.345 16.603 -5.344 1.00 98.38 184 LEU A C 1
ATOM 1484 O O . LEU A 1 184 ? -14.437 15.926 -6.373 1.00 98.38 184 LEU A O 1
ATOM 1488 N N . GLU A 1 185 ? -14.238 17.930 -5.366 1.00 98.31 185 GLU A N 1
ATOM 1489 C CA . GLU A 1 185 ? -14.156 18.739 -6.580 1.00 98.31 185 GLU A CA 1
ATOM 1490 C C . GLU A 1 185 ? -12.901 18.392 -7.387 1.00 98.31 185 GLU A C 1
ATOM 1492 O O . GLU A 1 185 ? -12.998 18.180 -8.597 1.00 98.31 185 GLU A O 1
ATOM 1497 N N . LEU A 1 186 ? -11.745 18.233 -6.725 1.00 98.12 186 LEU A N 1
ATOM 1498 C CA . LEU A 1 186 ? -10.509 17.826 -7.392 1.00 98.12 186 LEU A CA 1
ATOM 1499 C C . LEU A 1 186 ? -10.705 16.521 -8.169 1.00 98.12 186 LEU A C 1
ATOM 1501 O O . LEU A 1 186 ? -10.475 16.497 -9.376 1.00 98.12 186 LEU A O 1
ATOM 1505 N N . PHE A 1 187 ? -11.164 15.452 -7.515 1.00 98.12 187 PHE A N 1
ATOM 1506 C CA . PHE A 1 187 ? -11.388 14.173 -8.195 1.00 98.12 187 PHE A CA 1
ATOM 1507 C C . PHE A 1 187 ? -12.439 14.277 -9.302 1.00 98.12 187 PHE A C 1
ATOM 1509 O O . PHE A 1 187 ? -12.266 13.708 -10.377 1.00 98.12 187 PHE A O 1
ATOM 1516 N N . SER A 1 188 ? -13.495 15.060 -9.077 1.00 97.12 188 SER A N 1
ATOM 1517 C CA . SER A 1 188 ? -14.551 15.264 -10.068 1.00 97.12 188 SER A CA 1
ATOM 1518 C C . SER A 1 188 ? -14.076 16.037 -11.302 1.00 97.12 188 SER A C 1
ATOM 1520 O O . SER A 1 188 ? -14.683 15.883 -12.363 1.00 97.12 188 SER A O 1
ATOM 1522 N N . SER A 1 189 ? -13.027 16.857 -11.191 1.00 97.38 189 SER A N 1
ATOM 1523 C CA . SER A 1 189 ? -12.522 17.699 -12.284 1.00 97.38 189 SER A CA 1
ATOM 1524 C C . SER A 1 189 ? -11.734 16.922 -13.349 1.00 97.38 189 SER A C 1
ATOM 1526 O O . SER A 1 189 ? -11.793 17.270 -14.527 1.00 97.38 189 SER A O 1
ATOM 1528 N N . PHE A 1 190 ? -11.083 15.816 -12.978 1.00 97.50 190 PHE A N 1
ATOM 1529 C CA . PHE A 1 190 ? -10.288 14.991 -13.893 1.00 97.50 190 PHE A CA 1
ATOM 1530 C C . PHE A 1 190 ? -11.122 13.871 -14.521 1.00 97.50 190 PHE A C 1
ATOM 1532 O O . PHE A 1 190 ? -11.157 12.744 -14.033 1.00 97.50 190 PHE A O 1
ATOM 1539 N N . LYS A 1 191 ? -11.791 14.166 -15.641 1.00 95.19 191 LYS A N 1
ATOM 1540 C CA . LYS A 1 191 ? -12.681 13.206 -16.326 1.00 95.19 191 LYS A CA 1
ATOM 1541 C C . LYS A 1 191 ? -11.956 12.094 -17.086 1.00 95.19 191 LYS A C 1
ATOM 1543 O O . LYS A 1 191 ? -12.561 11.059 -17.348 1.00 95.19 191 LYS A O 1
ATOM 1548 N N . LYS A 1 192 ? -10.683 12.298 -17.442 1.00 96.38 192 LYS A N 1
ATOM 1549 C CA . LYS A 1 192 ? -9.869 11.307 -18.163 1.00 96.38 192 LYS A CA 1
ATOM 1550 C C . LYS A 1 192 ? -9.603 10.053 -17.326 1.00 96.38 192 LYS A C 1
ATOM 1552 O O . LYS A 1 192 ? -9.479 8.963 -17.878 1.00 96.38 192 LYS A O 1
ATOM 1557 N N . PHE A 1 193 ? -9.481 10.208 -16.010 1.00 98.38 193 PHE A N 1
ATOM 1558 C CA . PHE A 1 193 ? -9.012 9.144 -15.135 1.00 98.38 193 PHE A CA 1
ATOM 1559 C C . PHE A 1 193 ? -10.159 8.411 -14.452 1.00 98.38 193 PHE A C 1
ATOM 1561 O O . PHE A 1 193 ? -11.063 9.014 -13.876 1.00 98.38 193 PHE A O 1
ATOM 1568 N N . ARG A 1 194 ? -10.054 7.084 -14.408 1.00 98.31 194 ARG A N 1
ATOM 1569 C CA . ARG A 1 194 ? -10.748 6.291 -13.395 1.00 98.31 194 ARG A CA 1
ATOM 1570 C C . ARG A 1 194 ? -9.934 6.337 -12.106 1.00 98.31 194 ARG A C 1
ATOM 1572 O O . ARG A 1 194 ? -8.804 5.849 -12.073 1.00 98.31 194 ARG A O 1
ATOM 1579 N N . PHE A 1 195 ? -10.525 6.885 -11.048 1.00 98.69 195 PHE A N 1
ATOM 1580 C CA . PHE A 1 195 ? -9.895 6.941 -9.733 1.00 98.69 195 PHE A CA 1
ATOM 1581 C C . PHE A 1 195 ? -10.252 5.745 -8.856 1.00 98.69 195 PHE A C 1
ATOM 1583 O O . PHE A 1 195 ? -11.413 5.338 -8.750 1.00 98.69 195 PHE A O 1
ATOM 1590 N N . GLU A 1 196 ? -9.244 5.245 -8.152 1.00 98.62 196 GLU A N 1
ATOM 1591 C CA . GLU A 1 196 ? -9.404 4.248 -7.103 1.00 98.62 196 GLU A CA 1
ATOM 1592 C C . GLU A 1 196 ? -8.624 4.651 -5.854 1.00 98.62 196 GLU A C 1
ATOM 1594 O O . GLU A 1 196 ? -7.556 5.255 -5.946 1.00 98.62 196 GLU A O 1
ATOM 1599 N N . ALA A 1 197 ? -9.120 4.275 -4.680 1.00 98.56 197 ALA A N 1
ATOM 1600 C CA . ALA A 1 197 ? -8.426 4.455 -3.414 1.00 98.56 197 ALA A CA 1
ATOM 1601 C C . ALA A 1 197 ? -8.139 3.093 -2.775 1.00 98.56 197 ALA A C 1
ATOM 1603 O O . ALA A 1 197 ? -9.054 2.341 -2.435 1.00 98.56 197 ALA A O 1
ATOM 1604 N N . GLY A 1 198 ? -6.853 2.791 -2.606 1.00 98.38 198 GLY A N 1
ATOM 1605 C CA . GLY A 1 198 ? -6.390 1.672 -1.800 1.00 98.38 198 GLY A CA 1
ATOM 1606 C C . GLY A 1 198 ? -6.214 2.117 -0.358 1.00 98.38 198 GLY A C 1
ATOM 1607 O O . GLY A 1 198 ? -5.251 2.823 -0.056 1.00 98.38 198 GLY A O 1
ATOM 1608 N N . ILE A 1 199 ? -7.122 1.689 0.516 1.00 98.12 199 ILE A N 1
ATOM 1609 C CA . ILE A 1 199 ? -7.102 2.012 1.945 1.00 98.12 199 ILE A CA 1
ATOM 1610 C C . ILE A 1 199 ? -6.470 0.904 2.795 1.00 98.12 199 ILE A C 1
ATOM 1612 O O . ILE A 1 199 ? -6.276 -0.226 2.336 1.00 98.12 199 ILE A O 1
ATOM 1616 N N . ASN A 1 200 ? -6.162 1.237 4.051 1.00 96.31 200 ASN A N 1
ATOM 1617 C CA . ASN A 1 200 ? -5.680 0.299 5.063 1.00 96.31 200 ASN A CA 1
ATOM 1618 C C . ASN A 1 200 ? -6.498 0.434 6.359 1.00 96.31 200 ASN A C 1
ATOM 1620 O O . ASN A 1 200 ? -6.134 1.200 7.254 1.00 96.31 200 ASN A O 1
ATOM 1624 N N . VAL A 1 201 ? -7.593 -0.316 6.457 1.00 98.06 201 VAL A N 1
ATOM 1625 C CA . VAL A 1 201 ? -8.309 -0.563 7.713 1.00 98.06 201 VAL A CA 1
ATOM 1626 C C . VAL A 1 201 ? -8.006 -1.980 8.187 1.00 98.06 201 VAL A C 1
ATOM 1628 O O . VAL A 1 201 ? -8.166 -2.939 7.428 1.00 98.06 201 VAL A O 1
ATOM 1631 N N . ASN A 1 202 ? -7.530 -2.111 9.424 1.00 98.25 202 ASN A N 1
ATOM 1632 C CA . ASN A 1 202 ? -6.933 -3.349 9.917 1.00 98.25 202 ASN A CA 1
ATOM 1633 C C . ASN A 1 202 ? -7.791 -4.046 10.967 1.00 98.25 202 ASN A C 1
ATOM 1635 O O . ASN A 1 202 ? -7.673 -5.258 11.103 1.00 98.25 202 ASN A O 1
ATOM 1639 N N . HIS A 1 203 ? -8.650 -3.313 11.673 1.00 98.44 203 HIS A N 1
ATOM 1640 C CA . HIS A 1 203 ? -9.515 -3.852 12.713 1.00 98.44 203 HIS A CA 1
ATOM 1641 C C . HIS A 1 203 ? -10.967 -3.356 12.567 1.00 98.44 203 HIS A C 1
ATOM 1643 O O . HIS A 1 203 ? -11.182 -2.197 12.205 1.00 98.44 203 HIS A O 1
ATOM 1649 N N . PRO A 1 204 ? -11.993 -4.169 12.892 1.00 98.12 204 PRO A N 1
ATOM 1650 C CA . PRO A 1 204 ? -13.397 -3.753 12.837 1.00 98.12 204 PRO A CA 1
ATOM 1651 C C . PRO A 1 204 ? -13.739 -2.520 13.683 1.00 98.12 204 PRO A C 1
ATOM 1653 O O . PRO A 1 204 ? -14.709 -1.827 13.366 1.00 98.12 204 PRO A O 1
ATOM 1656 N N . ILE A 1 205 ? -12.976 -2.255 14.750 1.00 97.44 205 ILE A N 1
ATOM 1657 C CA . ILE A 1 205 ? -13.172 -1.097 15.641 1.00 97.44 205 ILE A CA 1
ATOM 1658 C C . ILE A 1 205 ? -12.814 0.239 14.966 1.00 97.44 205 ILE A C 1
ATOM 1660 O O . ILE A 1 205 ? -13.287 1.281 15.400 1.00 97.44 205 ILE A O 1
ATOM 1664 N N . GLU A 1 206 ? -12.032 0.214 13.878 1.00 98.12 206 GLU A N 1
ATOM 1665 C CA . GLU A 1 206 ? -11.660 1.411 13.107 1.00 98.12 206 GLU A CA 1
ATOM 1666 C C . GLU A 1 206 ? -12.830 1.967 12.271 1.00 98.12 206 GLU A C 1
ATOM 1668 O O . GLU A 1 206 ? -12.738 3.062 11.725 1.00 98.12 206 GLU A O 1
ATOM 1673 N N . PHE A 1 207 ? -13.951 1.246 12.146 1.00 98.19 207 PHE A N 1
ATOM 1674 C CA . PHE A 1 207 ? -15.143 1.719 11.428 1.00 98.19 207 PHE A CA 1
ATOM 1675 C C . PHE A 1 207 ? -15.945 2.737 12.254 1.00 98.19 207 PHE A C 1
ATOM 1677 O O . PHE A 1 207 ? -17.122 2.528 12.552 1.00 98.19 207 PHE A O 1
ATOM 1684 N N . TRP A 1 208 ? -15.303 3.847 12.614 1.00 98.19 208 TRP A N 1
ATOM 1685 C CA . TRP A 1 208 ? -15.949 4.996 13.240 1.00 98.19 208 TRP A CA 1
ATOM 1686 C C . TRP A 1 208 ? -16.894 5.701 12.262 1.00 98.19 208 TRP A C 1
ATOM 1688 O O . TRP A 1 208 ? -16.729 5.633 11.039 1.00 98.19 208 TRP A O 1
ATOM 1698 N N . GLU A 1 209 ? -17.885 6.407 12.802 1.00 98.38 209 GLU A N 1
ATOM 1699 C CA . GLU A 1 209 ? -18.904 7.089 12.003 1.00 98.38 209 GLU A CA 1
ATOM 1700 C C . GLU A 1 209 ? -18.285 8.125 11.051 1.00 98.38 209 GLU A C 1
ATOM 1702 O O . GLU A 1 209 ? -18.659 8.200 9.879 1.00 98.38 209 GLU A O 1
ATOM 1707 N N . GLU A 1 210 ? -17.297 8.885 11.522 1.00 98.56 210 GLU A N 1
ATOM 1708 C CA . GLU A 1 210 ? -16.583 9.899 10.746 1.00 98.56 210 GLU A CA 1
ATOM 1709 C C . GLU A 1 210 ? -15.806 9.271 9.584 1.00 98.56 210 GLU A C 1
ATOM 1711 O O . GLU A 1 210 ? -15.853 9.766 8.454 1.00 98.56 210 GLU A O 1
ATOM 1716 N N . SER A 1 211 ? -15.162 8.128 9.830 1.00 98.44 211 SER A N 1
ATOM 1717 C CA . SER A 1 211 ? -14.461 7.362 8.801 1.00 98.44 211 SER A CA 1
ATOM 1718 C C . SER A 1 211 ? -15.425 6.848 7.739 1.00 98.44 211 SER A C 1
ATOM 1720 O O . SER A 1 211 ? -15.195 7.076 6.551 1.00 98.44 211 SER A O 1
ATOM 1722 N N . ILE A 1 212 ? -16.555 6.257 8.136 1.00 98.56 212 ILE A N 1
ATOM 1723 C CA . ILE A 1 212 ? -17.587 5.790 7.198 1.00 98.56 212 ILE A CA 1
ATOM 1724 C C . ILE A 1 212 ? -18.146 6.956 6.370 1.00 98.56 212 ILE A C 1
ATOM 1726 O O . ILE A 1 212 ? -18.310 6.825 5.156 1.00 98.56 212 ILE A O 1
ATOM 1730 N N . LYS A 1 213 ? -18.413 8.112 6.991 1.00 98.62 213 LYS A N 1
ATOM 1731 C CA . LYS A 1 213 ? -18.862 9.320 6.278 1.00 98.62 213 LYS A CA 1
ATOM 1732 C C . LYS A 1 213 ? -17.836 9.765 5.234 1.00 98.62 213 LYS A C 1
ATOM 1734 O O . LYS A 1 213 ? -18.218 10.054 4.102 1.00 98.62 213 LYS A O 1
ATOM 1739 N N . SER A 1 214 ? -16.550 9.778 5.581 1.00 98.50 214 SER A N 1
ATOM 1740 C CA . SER A 1 214 ? -15.477 10.157 4.653 1.00 98.50 214 SER A CA 1
ATOM 1741 C C . SER A 1 214 ? -15.351 9.186 3.466 1.00 98.50 214 SER A C 1
ATOM 1743 O O . SER A 1 214 ? -15.223 9.619 2.322 1.00 98.50 214 SER A O 1
ATOM 1745 N N . ILE A 1 215 ? -15.505 7.880 3.706 1.00 98.50 215 ILE A N 1
ATOM 1746 C CA . ILE A 1 215 ? -15.531 6.842 2.666 1.00 98.50 215 ILE A CA 1
ATOM 1747 C C . ILE A 1 215 ? -16.705 7.064 1.706 1.00 98.50 215 ILE A C 1
ATOM 1749 O O . ILE A 1 215 ? -16.506 7.085 0.491 1.00 98.50 215 ILE A O 1
ATOM 1753 N N . LYS A 1 216 ? -17.907 7.324 2.238 1.00 98.56 216 LYS A N 1
ATOM 1754 C CA . LYS A 1 216 ? -19.103 7.610 1.429 1.00 98.56 216 LYS A CA 1
ATOM 1755 C C . LYS A 1 216 ? -18.951 8.861 0.562 1.00 98.56 216 LYS A C 1
ATOM 1757 O O . LYS A 1 216 ? -19.403 8.854 -0.579 1.00 98.56 216 LYS A O 1
ATOM 1762 N N . LYS A 1 217 ? -18.287 9.910 1.063 1.00 98.50 217 LYS A N 1
ATOM 1763 C CA . LYS A 1 217 ? -17.969 11.115 0.276 1.00 98.50 217 LYS A CA 1
ATOM 1764 C C . LYS A 1 217 ? -17.056 10.807 -0.915 1.00 98.50 217 LYS A C 1
ATOM 1766 O O . LYS A 1 217 ? -17.304 11.273 -2.020 1.00 98.50 217 LYS A O 1
ATOM 1771 N N . LEU A 1 218 ? -16.010 10.002 -0.717 1.00 98.44 218 LEU A N 1
ATOM 1772 C CA . LEU A 1 218 ? -15.140 9.590 -1.826 1.00 98.44 218 LEU A CA 1
ATOM 1773 C C . LEU A 1 218 ? -15.919 8.744 -2.849 1.00 98.44 218 LEU A C 1
ATOM 1775 O O . LEU A 1 218 ? -15.836 8.990 -4.051 1.00 98.44 218 LEU A O 1
ATOM 1779 N N . GLN A 1 219 ? -16.739 7.799 -2.383 1.00 98.44 219 GLN A N 1
ATOM 1780 C CA . GLN A 1 219 ? -17.593 6.982 -3.253 1.00 98.44 219 GLN A CA 1
ATOM 1781 C C . GLN A 1 219 ? -18.604 7.824 -4.049 1.00 98.44 219 GLN A C 1
ATOM 1783 O O . GLN A 1 219 ? -18.863 7.511 -5.211 1.00 98.44 219 GLN A O 1
ATOM 1788 N N . SER A 1 220 ? -19.147 8.910 -3.478 1.00 97.81 220 SER A N 1
ATOM 1789 C CA . SER A 1 220 ? -20.161 9.739 -4.150 1.00 97.81 220 SER A CA 1
ATOM 1790 C C . SER A 1 220 ? -19.638 10.486 -5.377 1.00 97.81 220 SER A C 1
ATOM 1792 O O . SER A 1 220 ? -20.427 10.843 -6.246 1.00 97.81 220 SER A O 1
ATOM 1794 N N . VAL A 1 221 ? -18.321 10.694 -5.482 1.00 97.25 221 VAL A N 1
ATOM 1795 C CA . VAL A 1 221 ? -17.670 11.247 -6.686 1.00 97.25 221 VAL A CA 1
ATOM 1796 C C . VAL A 1 221 ? -17.100 10.165 -7.613 1.00 97.25 221 VAL A C 1
ATOM 1798 O O . VAL A 1 221 ? -16.349 10.458 -8.539 1.00 97.25 221 VAL A O 1
ATOM 1801 N N . GLY A 1 222 ? -17.472 8.902 -7.387 1.00 96.00 222 GLY A N 1
ATOM 1802 C CA . GLY A 1 222 ? -17.159 7.780 -8.270 1.00 96.00 222 GLY A CA 1
ATOM 1803 C C . GLY A 1 222 ? -15.857 7.039 -7.962 1.00 96.00 222 GLY A C 1
ATOM 1804 O O . GLY A 1 222 ? -15.523 6.115 -8.708 1.00 96.00 222 GLY A O 1
ATOM 1805 N N . LEU A 1 223 ? -15.140 7.375 -6.879 1.00 98.00 223 LEU A N 1
ATOM 1806 C CA . LEU A 1 223 ? -13.934 6.633 -6.496 1.00 98.00 223 LEU A CA 1
ATOM 1807 C C . LEU A 1 223 ? -14.294 5.199 -6.106 1.00 98.00 223 LEU A C 1
ATOM 1809 O O . LEU A 1 223 ? -15.130 4.963 -5.232 1.00 98.00 223 LEU A O 1
ATOM 1813 N N . LYS A 1 224 ? -13.610 4.230 -6.718 1.00 98.12 224 LYS A N 1
ATOM 1814 C CA . LYS A 1 224 ? -13.677 2.829 -6.285 1.00 98.12 224 LYS A CA 1
ATOM 1815 C C . LYS A 1 224 ? -12.734 2.614 -5.114 1.00 98.12 224 LYS A C 1
ATOM 1817 O O . LYS A 1 224 ? -11.569 2.990 -5.187 1.00 98.12 224 LYS A O 1
ATOM 1822 N N . ILE A 1 225 ? -13.225 2.016 -4.035 1.00 98.62 225 ILE A N 1
ATOM 1823 C CA . ILE A 1 225 ? -12.444 1.847 -2.809 1.00 98.62 225 ILE A CA 1
ATOM 1824 C C . ILE A 1 225 ? -12.193 0.365 -2.573 1.00 98.62 225 ILE A C 1
ATOM 1826 O O . ILE A 1 225 ? -13.116 -0.448 -2.602 1.00 98.62 225 ILE A O 1
ATOM 1830 N N . TYR A 1 226 ? -10.934 0.023 -2.321 1.00 98.56 226 TYR A N 1
ATOM 1831 C CA . TYR A 1 226 ? -10.527 -1.321 -1.932 1.00 98.56 226 TYR A CA 1
ATOM 1832 C C . TYR A 1 226 ? -9.623 -1.276 -0.703 1.00 98.56 226 TYR A C 1
ATOM 1834 O O . TYR A 1 226 ? -8.870 -0.324 -0.506 1.00 98.56 226 TYR A O 1
ATOM 1842 N N . ASN A 1 227 ? -9.671 -2.321 0.121 1.00 98.50 227 ASN A N 1
ATOM 1843 C CA . ASN A 1 227 ? -8.829 -2.452 1.304 1.00 98.50 227 ASN A CA 1
ATOM 1844 C C . ASN A 1 227 ? -7.693 -3.446 1.089 1.00 98.50 227 ASN A C 1
ATOM 1846 O O . ASN A 1 227 ? -7.903 -4.553 0.591 1.00 98.50 227 ASN A O 1
ATOM 1850 N N . GLN A 1 228 ? -6.501 -3.056 1.521 1.00 95.19 228 GLN A N 1
ATOM 1851 C CA . GLN A 1 228 ? -5.297 -3.877 1.491 1.00 95.19 228 GLN A CA 1
ATOM 1852 C C . GLN A 1 228 ? -4.623 -3.868 2.868 1.00 95.19 228 GLN A C 1
ATOM 1854 O O . GLN A 1 228 ? -3.666 -3.139 3.098 1.00 95.19 228 GLN A O 1
ATOM 1859 N N . ASN A 1 229 ? -5.132 -4.636 3.823 1.00 96.94 229 ASN A N 1
ATOM 1860 C CA . ASN A 1 229 ? -4.624 -4.612 5.194 1.00 96.94 229 ASN A CA 1
ATOM 1861 C C . ASN A 1 229 ? -3.460 -5.592 5.407 1.00 96.94 229 ASN A C 1
ATOM 1863 O O . ASN A 1 229 ? -3.503 -6.699 4.873 1.00 96.94 229 ASN A O 1
ATOM 1867 N N . PRO A 1 230 ? -2.428 -5.243 6.193 1.00 97.31 230 PRO A N 1
ATOM 1868 C CA . PRO A 1 230 ? -1.515 -6.237 6.736 1.00 97.31 230 PRO A CA 1
ATOM 1869 C C . PRO A 1 230 ? -2.201 -7.137 7.777 1.00 97.31 230 PRO A C 1
ATOM 1871 O O . PRO A 1 230 ? -3.107 -6.705 8.497 1.00 97.31 230 PRO A O 1
ATOM 1874 N N . LEU A 1 231 ? -1.723 -8.376 7.866 1.00 98.19 231 LEU A N 1
ATOM 1875 C CA . LEU A 1 231 ? -1.910 -9.283 8.989 1.00 98.19 231 LEU A CA 1
ATOM 1876 C C . LEU A 1 231 ? -0.908 -8.896 10.078 1.00 98.19 231 LEU A C 1
ATOM 1878 O O . LEU A 1 231 ? 0.300 -9.002 9.873 1.00 98.19 231 LEU A O 1
ATOM 1882 N N . LEU A 1 232 ? -1.417 -8.422 11.204 1.00 97.62 232 LEU A N 1
ATOM 1883 C CA . LEU A 1 232 ? -0.657 -7.857 12.306 1.00 97.62 232 LEU A CA 1
ATOM 1884 C C . LEU A 1 232 ? -0.941 -8.665 13.573 1.00 97.62 232 LEU A C 1
ATOM 1886 O O . LEU A 1 232 ? -2.094 -8.765 14.006 1.00 97.62 232 LEU A O 1
ATOM 1890 N N . LYS A 1 233 ? 0.125 -9.212 14.164 1.00 95.25 233 LYS A N 1
ATOM 1891 C CA . LYS A 1 233 ? 0.097 -9.927 15.444 1.00 95.25 233 LYS A CA 1
ATOM 1892 C C . LYS A 1 233 ? -0.550 -9.056 16.526 1.00 95.25 233 LYS A C 1
ATOM 1894 O O . LYS A 1 233 ? -0.223 -7.873 16.636 1.00 95.25 233 LYS A O 1
ATOM 1899 N N . ASP A 1 234 ? -1.467 -9.654 17.281 1.00 93.12 234 ASP A N 1
ATOM 1900 C CA . ASP A 1 234 ? -2.257 -9.046 18.358 1.00 93.12 234 ASP A CA 1
ATOM 1901 C C . ASP A 1 234 ? -3.169 -7.878 17.925 1.00 93.12 234 ASP A C 1
ATOM 1903 O O . ASP A 1 234 ? -3.716 -7.167 18.768 1.00 93.12 234 ASP A O 1
ATOM 1907 N N . VAL A 1 235 ? -3.376 -7.691 16.615 1.00 96.94 235 VAL A N 1
ATOM 1908 C CA . VAL A 1 235 ? -4.328 -6.712 16.064 1.00 96.94 235 VAL A CA 1
ATOM 1909 C C . VAL A 1 235 ? -5.425 -7.415 15.290 1.00 96.94 235 VAL A C 1
ATOM 1911 O O . VAL A 1 235 ? -6.593 -7.213 15.582 1.00 96.94 235 VAL A O 1
ATOM 1914 N N . ASN A 1 236 ? -5.073 -8.206 14.279 1.00 97.62 236 ASN A N 1
ATOM 1915 C CA . ASN A 1 236 ? -6.045 -8.869 13.409 1.00 97.62 236 ASN A CA 1
ATOM 1916 C C . ASN A 1 236 ? -5.603 -10.275 12.990 1.00 97.62 236 ASN A C 1
ATOM 1918 O O . ASN A 1 236 ? -6.096 -10.813 12.000 1.00 97.62 236 ASN A O 1
ATOM 1922 N N . ASP A 1 237 ? -4.690 -10.881 13.748 1.00 96.38 237 ASP A N 1
ATOM 1923 C CA . ASP A 1 237 ? -4.197 -12.243 13.555 1.00 96.38 237 ASP A CA 1
ATOM 1924 C C . ASP A 1 237 ? -5.145 -13.325 14.091 1.00 96.38 237 ASP A C 1
ATOM 1926 O O . ASP A 1 237 ? -4.728 -14.450 14.363 1.00 96.38 237 ASP A O 1
ATOM 1930 N N . ASP A 1 238 ? -6.437 -13.012 14.207 1.00 95.44 238 ASP A N 1
ATOM 1931 C CA . ASP A 1 238 ? -7.464 -13.949 14.630 1.00 95.44 238 ASP A CA 1
ATOM 1932 C C . ASP A 1 238 ? -8.647 -14.018 13.657 1.00 95.44 238 ASP A C 1
ATOM 1934 O O . ASP A 1 238 ? -8.990 -13.091 12.919 1.00 95.44 238 ASP A O 1
ATOM 1938 N N . PHE A 1 239 ? -9.276 -15.190 13.652 1.00 97.50 239 PHE A N 1
ATOM 1939 C CA . PHE A 1 239 ? -10.308 -15.545 12.689 1.00 97.50 239 PHE A CA 1
ATOM 1940 C C . PHE A 1 239 ? -11.578 -14.705 12.838 1.00 97.50 239 PHE A C 1
ATOM 1942 O O . PHE A 1 239 ? -12.146 -14.278 11.833 1.00 97.50 239 PHE A O 1
ATOM 1949 N N . THR A 1 240 ? -12.022 -14.461 14.070 1.00 97.19 240 THR A N 1
ATOM 1950 C CA . THR A 1 240 ? -13.277 -13.748 14.336 1.00 97.19 240 THR A CA 1
ATOM 1951 C C . THR A 1 240 ? -13.161 -12.289 13.912 1.00 97.19 240 THR A C 1
ATOM 1953 O O . THR A 1 240 ? -14.035 -11.784 13.205 1.00 97.19 240 THR A O 1
ATOM 1956 N N . THR A 1 241 ? -12.043 -11.646 14.249 1.00 97.88 241 THR A N 1
ATOM 1957 C CA . THR A 1 241 ? -11.735 -10.269 13.857 1.00 97.88 241 THR A CA 1
ATOM 1958 C C . THR A 1 241 ? -11.716 -10.102 12.344 1.00 97.88 241 THR A C 1
ATOM 1960 O O . THR A 1 241 ? -12.322 -9.165 11.821 1.00 97.88 241 THR A O 1
ATOM 1963 N N . LEU A 1 242 ? -11.077 -11.017 11.606 1.00 98.00 242 LEU A N 1
ATOM 1964 C CA . LEU A 1 242 ? -11.042 -10.934 10.145 1.00 98.00 242 LEU A CA 1
ATOM 1965 C C . LEU A 1 242 ? -12.420 -11.173 9.511 1.00 98.00 242 LEU A C 1
ATOM 1967 O O . LEU A 1 242 ? -12.781 -10.456 8.578 1.00 98.00 242 LEU A O 1
ATOM 1971 N N . VAL A 1 243 ? -13.223 -12.114 10.022 1.00 98.25 243 VAL A N 1
ATOM 1972 C CA . VAL A 1 243 ? -14.610 -12.311 9.554 1.00 98.25 243 VAL A CA 1
ATOM 1973 C C . VAL A 1 243 ? -15.432 -11.033 9.732 1.00 98.25 243 VAL A C 1
ATOM 1975 O O . VAL A 1 243 ? -16.133 -10.613 8.803 1.00 98.25 243 VAL A O 1
ATOM 1978 N N . GLU A 1 244 ? -15.333 -10.382 10.892 1.00 98.25 244 GLU A N 1
ATOM 1979 C CA . GLU A 1 244 ? -16.029 -9.120 11.139 1.00 98.25 244 GLU A CA 1
ATOM 1980 C C . GLU A 1 244 ? -15.497 -7.998 10.233 1.00 98.25 244 GLU A C 1
ATOM 1982 O O . GLU A 1 244 ? -16.290 -7.265 9.634 1.00 98.25 244 GLU A O 1
ATOM 1987 N N . LEU A 1 245 ? -14.174 -7.897 10.063 1.00 98.44 245 LEU A N 1
ATOM 1988 C CA . LEU A 1 245 ? -13.523 -6.882 9.233 1.00 98.44 245 LEU A CA 1
ATOM 1989 C C . LEU A 1 245 ? -14.006 -6.970 7.785 1.00 98.44 245 LEU A C 1
ATOM 1991 O O . LEU A 1 245 ? -14.516 -5.990 7.241 1.00 98.44 245 LEU A O 1
ATOM 1995 N N . TYR A 1 246 ? -13.915 -8.150 7.168 1.00 98.19 246 TYR A N 1
ATOM 1996 C CA . TYR A 1 246 ? -14.346 -8.349 5.782 1.00 98.19 246 TYR A CA 1
ATOM 1997 C C . TYR A 1 246 ? -15.859 -8.186 5.608 1.00 98.19 246 TYR A C 1
ATOM 1999 O O . TYR A 1 246 ? -16.312 -7.682 4.575 1.00 98.19 246 TYR A O 1
ATOM 2007 N N . SER A 1 247 ? -16.650 -8.506 6.634 1.00 97.94 247 SER A N 1
ATOM 2008 C CA . SER A 1 247 ? -18.086 -8.208 6.645 1.00 97.94 247 SER A CA 1
ATOM 2009 C C . SER A 1 247 ? -18.363 -6.700 6.661 1.00 97.94 247 SER A C 1
ATOM 2011 O O . SER A 1 247 ? -19.226 -6.226 5.917 1.00 97.94 247 SER A O 1
ATOM 2013 N N . LYS A 1 248 ? -17.630 -5.923 7.470 1.00 98.31 248 LYS A N 1
ATOM 2014 C CA . LYS A 1 248 ? -17.754 -4.455 7.513 1.00 98.31 248 LYS A CA 1
ATOM 2015 C C . LYS A 1 248 ? -17.280 -3.795 6.223 1.00 98.31 248 LYS A C 1
ATOM 2017 O O . LYS A 1 248 ? -17.952 -2.878 5.754 1.00 98.31 248 LYS A O 1
ATOM 2022 N N . LEU A 1 249 ? -16.203 -4.291 5.614 1.00 98.31 249 LEU A N 1
ATOM 2023 C CA . LEU A 1 249 ? -15.758 -3.851 4.289 1.00 98.31 249 LEU A CA 1
ATOM 2024 C C . LEU A 1 249 ? -16.889 -3.996 3.264 1.00 98.31 249 LEU A C 1
ATOM 2026 O O . LEU A 1 249 ? -17.283 -3.014 2.633 1.00 98.31 249 LEU A O 1
ATOM 2030 N N . ARG A 1 250 ? -17.508 -5.183 3.190 1.00 97.62 250 ARG A N 1
ATOM 2031 C CA . ARG A 1 250 ? -18.612 -5.438 2.255 1.00 97.62 250 ARG A CA 1
ATOM 2032 C C . ARG A 1 250 ? -19.805 -4.513 2.472 1.00 97.62 250 ARG A C 1
ATOM 2034 O O . ARG A 1 250 ? -20.360 -4.014 1.495 1.00 97.62 250 ARG A O 1
ATOM 2041 N N . LYS A 1 251 ? -20.205 -4.315 3.734 1.00 97.75 251 LYS A N 1
ATOM 2042 C CA . LYS A 1 251 ? -21.348 -3.469 4.123 1.00 97.75 251 LYS A CA 1
ATOM 2043 C C . LYS A 1 251 ? -21.152 -1.996 3.754 1.00 97.75 251 LYS A C 1
ATOM 2045 O O . LYS A 1 251 ? -22.141 -1.295 3.579 1.00 97.75 251 LYS A O 1
ATOM 2050 N N . ASN A 1 252 ? -19.907 -1.539 3.633 1.00 98.06 252 ASN A N 1
ATOM 2051 C CA . ASN A 1 252 ? -19.565 -0.152 3.313 1.00 98.06 252 ASN A CA 1
ATOM 2052 C C . ASN A 1 252 ? -19.099 0.039 1.858 1.00 98.06 252 ASN A C 1
ATOM 2054 O O . ASN A 1 252 ? -18.477 1.052 1.555 1.00 98.06 252 ASN A O 1
ATOM 2058 N N . ASP A 1 253 ? -19.389 -0.915 0.966 1.00 97.44 253 ASP A N 1
ATOM 2059 C CA . ASP A 1 253 ? -18.986 -0.880 -0.451 1.00 97.44 253 ASP A CA 1
ATOM 2060 C C . ASP A 1 253 ? -17.466 -0.706 -0.650 1.00 97.44 253 ASP A C 1
ATOM 2062 O O . ASP A 1 253 ? -16.990 0.048 -1.499 1.00 97.44 253 ASP A O 1
ATOM 2066 N N . ILE A 1 254 ? -16.691 -1.406 0.186 1.00 98.38 254 ILE A N 1
ATOM 2067 C CA . ILE A 1 254 ? -15.235 -1.489 0.085 1.00 98.38 254 ILE A CA 1
ATOM 2068 C C . ILE A 1 254 ? -14.867 -2.901 -0.365 1.00 98.38 254 ILE A C 1
ATOM 2070 O O . ILE A 1 254 ? -15.190 -3.887 0.305 1.00 98.38 254 ILE A O 1
ATOM 2074 N N . GLU A 1 255 ? -14.166 -3.004 -1.491 1.00 98.00 255 GLU A N 1
ATOM 2075 C CA . GLU A 1 255 ? -13.730 -4.292 -2.028 1.00 98.00 255 GLU A CA 1
ATOM 2076 C C . GLU A 1 255 ? -12.529 -4.836 -1.238 1.00 98.00 255 GLU A C 1
ATOM 2078 O O . GLU A 1 255 ? -11.576 -4.118 -0.924 1.00 98.00 255 GLU A O 1
ATOM 2083 N N . ALA A 1 256 ? -12.556 -6.124 -0.901 1.00 97.19 256 ALA A N 1
ATOM 2084 C CA . ALA A 1 256 ? -11.403 -6.773 -0.286 1.00 97.19 256 ALA A CA 1
ATOM 2085 C C . ALA A 1 256 ? -10.342 -7.041 -1.360 1.00 97.19 256 ALA A C 1
ATOM 2087 O O . ALA A 1 256 ? -10.655 -7.584 -2.418 1.00 97.19 256 ALA A O 1
ATOM 2088 N N . HIS A 1 257 ? -9.087 -6.685 -1.089 1.00 96.62 257 HIS A N 1
ATOM 2089 C CA . HIS A 1 257 ? -7.987 -6.923 -2.020 1.00 96.62 257 HIS A CA 1
ATOM 2090 C C . HIS A 1 257 ? -6.975 -7.912 -1.436 1.00 96.62 257 HIS A C 1
ATOM 2092 O O . HIS A 1 257 ? -7.128 -9.125 -1.597 1.00 96.62 257 HIS A O 1
ATOM 2098 N N . TYR A 1 258 ? -5.951 -7.406 -0.753 1.00 97.62 258 TYR A N 1
ATOM 2099 C CA . TYR A 1 258 ? -4.921 -8.226 -0.129 1.00 97.62 258 TYR A CA 1
ATOM 2100 C C . TYR A 1 258 ? -5.077 -8.244 1.389 1.00 97.62 258 TYR A C 1
ATOM 2102 O O . TYR A 1 258 ? -5.308 -7.201 2.000 1.00 97.62 258 TYR A O 1
ATOM 2110 N N . LEU A 1 259 ? -4.870 -9.421 1.978 1.00 98.19 259 LEU A N 1
ATOM 2111 C CA . LEU A 1 259 ? -4.320 -9.541 3.320 1.00 98.19 259 LEU A CA 1
ATOM 2112 C C . LEU A 1 259 ? -2.808 -9.686 3.147 1.00 98.19 259 LEU A C 1
ATOM 2114 O O . LEU A 1 259 ? -2.330 -10.731 2.705 1.00 98.19 259 LEU A O 1
ATOM 2118 N N . PHE A 1 260 ? -2.055 -8.626 3.410 1.00 98.06 260 PHE A N 1
ATOM 2119 C CA . PHE A 1 260 ? -0.605 -8.672 3.279 1.00 98.06 260 PHE A CA 1
ATOM 2120 C C . PHE A 1 260 ? 0.025 -9.340 4.495 1.00 98.06 260 PHE A C 1
ATOM 2122 O O . PHE A 1 260 ? -0.297 -9.004 5.626 1.00 98.06 260 PHE A O 1
ATOM 2129 N N . HIS A 1 261 ? 0.979 -10.236 4.290 1.00 97.38 261 HIS A N 1
ATOM 2130 C CA . HIS A 1 261 ? 1.876 -10.616 5.371 1.00 97.38 261 HIS A CA 1
ATOM 2131 C C . HIS A 1 261 ? 2.696 -9.393 5.813 1.00 97.38 261 HIS A C 1
ATOM 2133 O O . HIS A 1 261 ? 3.170 -8.624 4.967 1.00 97.38 261 HIS A O 1
ATOM 2139 N N . ALA A 1 262 ? 2.857 -9.201 7.123 1.00 94.56 262 ALA A N 1
ATOM 2140 C CA . ALA A 1 262 ? 3.637 -8.091 7.655 1.00 94.56 262 ALA A CA 1
ATOM 2141 C C . ALA A 1 262 ? 5.106 -8.183 7.204 1.00 94.56 262 ALA A C 1
ATOM 2143 O O . ALA A 1 262 ? 5.792 -9.193 7.382 1.00 94.56 262 ALA A O 1
ATOM 2144 N N . ILE A 1 263 ? 5.573 -7.104 6.581 1.00 91.12 263 ILE A N 1
ATOM 2145 C CA . ILE A 1 263 ? 6.852 -7.054 5.867 1.00 91.12 263 ILE A CA 1
ATOM 2146 C C . ILE A 1 263 ? 8.007 -6.968 6.885 1.00 91.12 263 ILE A C 1
ATOM 2148 O O . ILE A 1 263 ? 7.868 -6.230 7.857 1.00 91.12 263 ILE A O 1
ATOM 2152 N N . PRO A 1 264 ? 9.145 -7.665 6.677 1.00 90.12 264 PRO A N 1
ATOM 2153 C CA . PRO A 1 264 ? 10.331 -7.619 7.545 1.00 90.12 264 PRO A CA 1
ATOM 2154 C C . PRO A 1 264 ? 11.088 -6.276 7.479 1.00 90.12 264 PRO A C 1
ATOM 2156 O O . PRO A 1 264 ? 12.228 -6.196 7.011 1.00 90.12 264 PRO A O 1
ATOM 2159 N N . MET A 1 265 ? 10.449 -5.201 7.940 1.00 89.94 265 MET A N 1
ATOM 2160 C CA . MET A 1 265 ? 11.066 -3.880 8.055 1.00 89.94 265 MET A CA 1
ATOM 2161 C C . MET A 1 265 ? 11.665 -3.668 9.444 1.00 89.94 265 MET A C 1
ATOM 2163 O O . MET A 1 265 ? 11.123 -4.165 10.434 1.00 89.94 265 MET A O 1
ATOM 2167 N N . VAL A 1 266 ? 12.736 -2.873 9.518 1.00 88.81 266 VAL A N 1
ATOM 2168 C CA . VAL A 1 266 ? 13.399 -2.523 10.784 1.00 88.81 266 VAL A CA 1
ATOM 2169 C C . VAL A 1 266 ? 12.391 -2.009 11.813 1.00 88.81 266 VAL A C 1
ATOM 2171 O O . VAL A 1 266 ? 11.691 -1.022 11.565 1.00 88.81 266 VAL A O 1
ATOM 2174 N N . GLY A 1 267 ? 12.340 -2.683 12.963 1.00 87.88 267 GLY A N 1
ATOM 2175 C CA . GLY A 1 267 ? 11.494 -2.325 14.106 1.00 87.88 267 GLY A CA 1
ATOM 2176 C C . GLY A 1 267 ? 10.050 -2.827 14.019 1.00 87.88 267 GLY A C 1
ATOM 2177 O O . GLY A 1 267 ? 9.263 -2.581 14.926 1.00 87.88 267 GLY A O 1
ATOM 2178 N N . THR A 1 268 ? 9.680 -3.568 12.970 1.00 90.56 268 THR A N 1
ATOM 2179 C CA . THR A 1 268 ? 8.299 -4.060 12.779 1.00 90.56 268 THR A CA 1
ATOM 2180 C C . THR A 1 268 ? 8.103 -5.523 13.175 1.00 90.56 268 THR A C 1
ATOM 2182 O O . THR A 1 268 ? 6.979 -6.017 13.126 1.00 90.56 268 THR A O 1
ATOM 2185 N N . ASN A 1 269 ? 9.162 -6.229 13.598 1.00 90.25 269 ASN A N 1
ATOM 2186 C CA . ASN A 1 269 ? 9.112 -7.683 13.786 1.00 90.25 269 ASN A CA 1
ATOM 2187 C C . ASN A 1 269 ? 8.052 -8.147 14.800 1.00 90.25 269 ASN A C 1
ATOM 2189 O O . ASN A 1 269 ? 7.403 -9.167 14.600 1.00 90.25 269 ASN A O 1
ATOM 2193 N N . HIS A 1 270 ? 7.805 -7.356 15.842 1.00 91.44 270 HIS A N 1
ATOM 2194 C CA . HIS A 1 270 ? 6.784 -7.639 16.851 1.00 91.44 270 HIS A CA 1
ATOM 2195 C C . HIS A 1 270 ? 5.340 -7.638 16.309 1.00 91.44 270 HIS A C 1
ATOM 2197 O O . HIS A 1 270 ? 4.461 -8.198 16.953 1.00 91.44 270 HIS A O 1
ATOM 2203 N N . HIS A 1 271 ? 5.092 -7.076 15.122 1.00 93.88 271 HIS A N 1
ATOM 2204 C CA . HIS A 1 271 ? 3.805 -7.165 14.427 1.00 93.88 271 HIS A CA 1
ATOM 2205 C C . HIS A 1 271 ? 3.690 -8.371 13.488 1.00 93.88 271 HIS A C 1
ATOM 2207 O O . HIS A 1 271 ? 2.628 -8.594 12.908 1.00 93.88 271 HIS A O 1
ATOM 2213 N N . ARG A 1 272 ? 4.766 -9.134 13.286 1.00 94.56 272 ARG A N 1
ATOM 2214 C CA . ARG A 1 272 ? 4.812 -10.212 12.296 1.00 94.56 272 ARG A CA 1
ATOM 2215 C C . ARG A 1 272 ? 4.414 -11.535 12.930 1.00 94.56 272 ARG A C 1
ATOM 2217 O O . ARG A 1 272 ? 4.862 -11.845 14.027 1.00 94.56 272 ARG A O 1
ATOM 2224 N N . THR A 1 273 ? 3.590 -12.301 12.228 1.00 96.06 273 THR A N 1
ATOM 2225 C CA . THR A 1 273 ? 3.318 -13.721 12.502 1.00 96.06 273 THR A CA 1
ATOM 2226 C C . THR A 1 273 ? 4.225 -14.593 11.635 1.00 96.06 273 THR A C 1
ATOM 2228 O O . THR A 1 273 ? 4.915 -14.067 10.761 1.00 96.06 273 THR A O 1
ATOM 2231 N N . SER A 1 274 ? 4.220 -15.917 11.810 1.00 95.50 274 SER A N 1
ATOM 2232 C CA . SER A 1 274 ? 4.757 -16.797 10.766 1.00 95.50 274 SER A CA 1
ATOM 2233 C C . SER A 1 274 ? 3.853 -16.800 9.529 1.00 95.50 274 SER A C 1
ATOM 2235 O O . SER A 1 274 ? 2.632 -16.604 9.594 1.00 95.50 274 SER A O 1
ATOM 2237 N N . LEU A 1 275 ? 4.435 -17.057 8.361 1.00 95.44 275 LEU A N 1
ATOM 2238 C CA . LEU A 1 275 ? 3.693 -17.148 7.110 1.00 95.44 275 LEU A CA 1
ATOM 2239 C C . LEU A 1 275 ? 2.707 -18.323 7.145 1.00 95.44 275 LEU A C 1
ATOM 2241 O O . LEU A 1 275 ? 1.606 -18.194 6.605 1.00 95.44 275 LEU A O 1
ATOM 2245 N N . LYS A 1 276 ? 3.052 -19.405 7.863 1.00 94.00 276 LYS A N 1
ATOM 2246 C CA . LYS A 1 276 ? 2.157 -20.534 8.155 1.00 94.00 276 LYS A CA 1
ATOM 2247 C C . LYS A 1 276 ? 0.898 -20.081 8.894 1.00 94.00 276 LYS A C 1
ATOM 2249 O O . LYS A 1 276 ? -0.194 -20.430 8.460 1.00 94.00 276 LYS A O 1
ATOM 2254 N N . THR A 1 277 ? 1.024 -19.273 9.949 1.00 95.44 277 THR A N 1
ATOM 2255 C CA . THR A 1 277 ? -0.135 -18.737 10.684 1.00 95.44 277 THR A CA 1
ATOM 2256 C C . THR A 1 277 ? -1.085 -17.986 9.754 1.00 95.44 277 THR A C 1
ATOM 2258 O O . THR A 1 277 ? -2.290 -18.238 9.757 1.00 95.44 277 THR A O 1
ATOM 2261 N N . GLY A 1 278 ? -0.560 -17.099 8.904 1.00 96.25 278 GLY A N 1
ATOM 2262 C CA . GLY A 1 278 ? -1.405 -16.382 7.948 1.00 96.25 278 GLY A CA 1
ATOM 2263 C C . GLY A 1 278 ? -2.002 -17.279 6.858 1.00 96.25 278 GLY A C 1
ATOM 2264 O O . GLY A 1 278 ? -3.156 -17.078 6.472 1.00 96.25 278 GLY A O 1
ATOM 2265 N N . TYR A 1 279 ? -1.274 -18.302 6.401 1.00 95.44 279 TYR A N 1
ATOM 2266 C CA . TYR A 1 279 ? -1.787 -19.299 5.457 1.00 95.44 279 TYR A CA 1
ATOM 2267 C C . TYR A 1 279 ? -2.938 -20.119 6.055 1.00 95.44 279 TYR A C 1
ATOM 2269 O O . TYR A 1 279 ? -3.999 -20.225 5.441 1.00 95.44 279 TYR A O 1
ATOM 2277 N N . ASP A 1 280 ? -2.776 -20.640 7.271 1.00 95.12 280 ASP A N 1
ATOM 2278 C CA . ASP A 1 280 ? -3.806 -21.427 7.957 1.00 95.12 280 ASP A CA 1
ATOM 2279 C C . ASP A 1 280 ? -5.067 -20.579 8.196 1.00 95.12 280 ASP A C 1
ATOM 2281 O O . ASP A 1 280 ? -6.197 -21.012 7.939 1.00 95.12 280 ASP A O 1
ATOM 2285 N N . LEU A 1 281 ? -4.876 -19.328 8.625 1.00 96.19 281 LEU A N 1
ATOM 2286 C CA . LEU A 1 281 ? -5.959 -18.383 8.876 1.00 96.19 281 LEU A CA 1
ATOM 2287 C C . LEU A 1 281 ? -6.738 -18.048 7.599 1.00 96.19 281 LEU A C 1
ATOM 2289 O O . LEU A 1 281 ? -7.970 -18.070 7.591 1.00 96.19 281 LEU A O 1
ATOM 2293 N N . THR A 1 282 ? -6.033 -17.771 6.503 1.00 95.19 282 THR A N 1
ATOM 2294 C CA . THR A 1 282 ? -6.655 -17.427 5.215 1.00 95.19 282 THR A CA 1
ATOM 2295 C C . THR A 1 282 ? -7.304 -18.627 4.541 1.00 95.19 282 THR A C 1
ATOM 2297 O O . THR A 1 282 ? -8.400 -18.489 3.994 1.00 95.19 282 THR A O 1
ATOM 2300 N N . SER A 1 283 ? -6.721 -19.818 4.681 1.00 94.25 283 SER A N 1
ATOM 2301 C CA . SER A 1 283 ? -7.334 -21.084 4.266 1.00 94.25 283 SER A CA 1
ATOM 2302 C C . SER A 1 283 ? -8.671 -21.301 4.976 1.00 94.25 283 SER A C 1
ATOM 2304 O O . SER A 1 283 ? -9.689 -21.558 4.325 1.00 94.25 283 SER A O 1
ATOM 2306 N N . LYS A 1 284 ? -8.719 -21.077 6.297 1.00 95.25 284 LYS A N 1
ATOM 2307 C CA . LYS A 1 284 ? -9.961 -21.142 7.078 1.00 95.25 284 LYS A CA 1
ATOM 2308 C C . LYS A 1 284 ? -10.973 -20.073 6.651 1.00 95.25 284 LYS A C 1
ATOM 2310 O O . LYS A 1 284 ? -12.146 -20.383 6.456 1.00 95.25 284 LYS A O 1
ATOM 2315 N N . LEU A 1 285 ? -10.547 -18.822 6.456 1.00 95.12 285 LEU A N 1
ATOM 2316 C CA . LEU A 1 285 ? -11.424 -17.740 5.977 1.00 95.12 285 LEU A CA 1
ATOM 2317 C C . LEU A 1 285 ? -12.036 -18.062 4.609 1.00 95.12 285 LEU A C 1
ATOM 2319 O O . LEU A 1 285 ? -13.225 -17.828 4.389 1.00 95.12 285 LEU A O 1
ATOM 2323 N N . SER A 1 286 ? -11.246 -18.641 3.704 1.00 91.88 286 SER A N 1
ATOM 2324 C CA . SER A 1 286 ? -11.680 -18.962 2.345 1.00 91.88 286 SER A CA 1
ATOM 2325 C C . SER A 1 286 ? -12.779 -20.032 2.286 1.00 91.88 286 SER A C 1
ATOM 2327 O O . SER A 1 286 ? -13.541 -20.061 1.318 1.00 91.88 286 SER A O 1
ATOM 2329 N N . SER A 1 287 ? -12.924 -20.855 3.327 1.00 91.38 287 SER A N 1
ATOM 2330 C CA . SER A 1 287 ? -13.816 -22.023 3.362 1.00 91.38 287 SER A CA 1
ATOM 2331 C C . SER A 1 287 ? -14.885 -21.974 4.467 1.00 91.38 287 SER A C 1
ATOM 2333 O O . SER A 1 287 ? -15.656 -22.915 4.609 1.00 91.38 287 SER A O 1
ATOM 2335 N N . CYS A 1 288 ? -14.995 -20.875 5.225 1.00 94.00 288 CYS A N 1
ATOM 2336 C CA . CYS A 1 288 ? -15.875 -20.822 6.402 1.00 94.00 288 CYS A CA 1
ATOM 2337 C C . CYS A 1 288 ? -17.359 -20.508 6.143 1.00 94.00 288 CYS A C 1
ATOM 2339 O O . CYS A 1 288 ? -18.188 -20.767 7.008 1.00 94.00 288 CYS A O 1
ATOM 2341 N N . GLY A 1 289 ? -17.706 -19.883 5.012 1.00 94.25 289 GLY A N 1
ATOM 2342 C CA . GLY A 1 289 ? -19.089 -19.474 4.712 1.00 94.25 289 GLY A CA 1
ATOM 2343 C C . GLY A 1 289 ? -19.672 -18.358 5.600 1.00 94.25 289 GLY A C 1
ATOM 2344 O O . GLY A 1 289 ? -20.854 -18.058 5.478 1.00 94.25 289 GLY A O 1
ATOM 2345 N N . LEU A 1 290 ? -18.874 -17.718 6.465 1.00 95.94 290 LEU A N 1
ATOM 2346 C CA . LEU A 1 290 ? -19.360 -16.733 7.450 1.00 95.94 290 LEU A CA 1
ATOM 2347 C C . LEU A 1 290 ? -19.503 -15.299 6.914 1.00 95.94 290 LEU A C 1
ATOM 2349 O O . LEU A 1 290 ? -20.039 -14.432 7.597 1.00 95.94 290 LEU A O 1
ATOM 2353 N N . PHE A 1 291 ? -19.010 -15.026 5.707 1.00 94.12 291 PHE A N 1
ATOM 2354 C CA . PHE A 1 291 ? -19.095 -13.719 5.060 1.00 94.12 291 PHE A CA 1
ATOM 2355 C C . PHE A 1 291 ? -19.106 -13.873 3.533 1.00 94.12 291 PHE A C 1
ATOM 2357 O O . PHE A 1 291 ? -18.863 -14.951 2.987 1.00 94.12 291 PHE A O 1
ATOM 2364 N N . SER A 1 292 ? -19.416 -12.782 2.830 1.00 92.69 292 SER A N 1
ATOM 2365 C CA . SER A 1 292 ? -19.559 -12.763 1.371 1.00 92.69 292 SER A CA 1
ATOM 2366 C C . SER A 1 292 ? -18.316 -13.299 0.652 1.00 92.69 292 SER A C 1
ATOM 2368 O O . SER A 1 292 ? -17.204 -12.826 0.882 1.00 92.69 292 SER A O 1
ATOM 2370 N N . GLY A 1 293 ? -18.517 -14.197 -0.320 1.00 92.25 293 GLY A N 1
ATOM 2371 C CA . GLY A 1 293 ? -17.443 -14.699 -1.185 1.00 92.25 293 GLY A CA 1
ATOM 2372 C C . GLY A 1 293 ? -16.688 -13.596 -1.937 1.00 92.25 293 GLY A C 1
ATOM 2373 O O . GLY A 1 293 ? -15.491 -13.732 -2.162 1.00 92.25 293 GLY A O 1
ATOM 2374 N N . ARG A 1 294 ? -17.351 -12.467 -2.235 1.00 91.94 294 ARG A N 1
ATOM 2375 C CA . ARG A 1 294 ? -16.724 -11.272 -2.836 1.00 91.94 294 ARG A CA 1
ATOM 2376 C C . ARG A 1 294 ? -15.751 -10.533 -1.915 1.00 91.94 294 ARG A C 1
ATOM 2378 O O . ARG A 1 294 ? -15.057 -9.639 -2.367 1.00 91.94 294 ARG A O 1
ATOM 2385 N N . SER A 1 295 ? -15.714 -10.876 -0.633 1.00 94.19 295 SER A N 1
ATOM 2386 C CA . SER A 1 295 ? -14.886 -10.193 0.363 1.00 94.19 295 SER A CA 1
ATOM 2387 C C . SER A 1 295 ? -13.746 -11.066 0.871 1.00 94.19 295 SER A C 1
ATOM 2389 O O . SER A 1 295 ? -13.064 -10.680 1.815 1.00 94.19 295 SER A O 1
ATOM 2391 N N . LYS A 1 296 ? -13.535 -12.244 0.266 1.00 93.88 296 LYS A N 1
ATOM 2392 C CA . LYS A 1 296 ? -12.415 -13.130 0.595 1.00 93.88 296 LYS A CA 1
ATOM 2393 C C . LYS A 1 296 ? -11.108 -12.486 0.109 1.00 93.88 296 LYS A C 1
ATOM 2395 O O . LYS A 1 296 ? -10.979 -12.255 -1.095 1.00 93.88 296 LYS A O 1
ATOM 2400 N N . PRO A 1 297 ? -10.153 -12.181 1.004 1.00 94.56 297 PRO A N 1
ATOM 2401 C CA . PRO A 1 297 ? -8.896 -11.564 0.605 1.00 94.56 297 PRO A CA 1
ATOM 2402 C C . PRO A 1 297 ? -7.981 -12.571 -0.093 1.00 94.56 297 PRO A C 1
ATOM 2404 O O . PRO A 1 297 ? -8.045 -13.776 0.153 1.00 94.56 297 PRO A O 1
ATOM 2407 N N . LYS A 1 298 ? -7.050 -12.057 -0.895 1.00 96.25 298 LYS A N 1
ATOM 2408 C CA . LYS A 1 298 ? -5.870 -12.815 -1.325 1.00 96.25 298 LYS A CA 1
ATOM 2409 C C . LYS A 1 298 ? -4.776 -12.646 -0.274 1.00 96.25 298 LYS A C 1
ATOM 2411 O O . LYS A 1 298 ? -4.423 -11.511 0.043 1.00 96.25 298 LYS A O 1
ATOM 2416 N N . TYR A 1 299 ? -4.233 -13.735 0.262 1.00 97.81 299 TYR A N 1
ATOM 2417 C CA . TYR A 1 299 ? -3.094 -13.653 1.177 1.00 97.81 299 TYR A CA 1
ATOM 2418 C C . TYR A 1 299 ? -1.800 -13.511 0.384 1.00 97.81 299 TYR A C 1
ATOM 2420 O O . TYR A 1 299 ? -1.501 -14.360 -0.453 1.00 97.81 299 TYR A O 1
ATOM 2428 N N . ALA A 1 300 ? -1.056 -12.428 0.593 1.00 97.75 300 ALA A N 1
ATOM 2429 C CA . ALA A 1 300 ? 0.106 -12.120 -0.232 1.00 97.75 300 ALA A CA 1
ATOM 2430 C C . ALA A 1 300 ? 1.293 -11.612 0.579 1.00 97.75 300 ALA A C 1
ATOM 2432 O O . ALA A 1 300 ? 1.133 -10.897 1.564 1.00 97.75 300 ALA A O 1
ATOM 2433 N N . VAL A 1 301 ? 2.499 -11.905 0.108 1.00 97.06 301 VAL A N 1
ATOM 2434 C CA . VAL A 1 301 ? 3.735 -11.278 0.589 1.00 97.06 301 VAL A CA 1
ATOM 2435 C C . VAL A 1 301 ? 4.197 -10.217 -0.402 1.00 97.06 301 VAL A C 1
ATOM 2437 O O . VAL A 1 301 ? 4.012 -10.377 -1.608 1.00 97.06 301 VAL A O 1
ATOM 2440 N N . LEU A 1 302 ? 4.837 -9.150 0.081 1.00 95.94 302 LEU A N 1
ATOM 2441 C CA . LEU A 1 302 ? 5.681 -8.299 -0.760 1.00 95.94 302 LEU A CA 1
ATOM 2442 C C . LEU A 1 302 ? 7.118 -8.824 -0.685 1.00 95.94 302 LEU A C 1
ATOM 2444 O O . LEU A 1 302 ? 7.755 -8.706 0.358 1.00 95.94 302 LEU A O 1
ATOM 2448 N N . SER A 1 303 ? 7.605 -9.400 -1.780 1.00 95.25 303 SER A N 1
ATOM 2449 C CA . SER A 1 303 ? 8.983 -9.877 -1.937 1.00 95.25 303 SER A CA 1
ATOM 2450 C C . SER A 1 303 ? 9.825 -8.902 -2.768 1.00 95.25 303 SER A C 1
ATOM 2452 O O . SER A 1 303 ? 9.313 -7.901 -3.276 1.00 95.25 303 SER A O 1
ATOM 2454 N N . ASP A 1 304 ? 11.100 -9.230 -2.975 1.00 93.75 304 ASP A N 1
ATOM 2455 C CA . ASP A 1 304 ? 12.028 -8.403 -3.760 1.00 93.75 304 ASP A CA 1
ATOM 2456 C C . ASP A 1 304 ? 11.710 -8.358 -5.259 1.00 93.75 304 ASP A C 1
ATOM 2458 O O . ASP A 1 304 ? 12.134 -7.439 -5.956 1.00 93.75 304 ASP A O 1
ATOM 2462 N N . ILE A 1 305 ? 10.945 -9.332 -5.756 1.00 95.88 305 ILE A N 1
ATOM 2463 C CA . ILE A 1 305 ? 10.546 -9.434 -7.170 1.00 95.88 305 ILE A CA 1
ATOM 2464 C C . ILE A 1 305 ? 9.117 -8.951 -7.426 1.00 95.88 305 ILE A C 1
ATOM 2466 O O . ILE A 1 305 ? 8.705 -8.821 -8.581 1.00 95.88 305 ILE A O 1
ATOM 2470 N N . GLY A 1 306 ? 8.351 -8.697 -6.361 1.00 95.62 306 GLY A N 1
ATOM 2471 C CA . GLY A 1 306 ? 6.943 -8.338 -6.442 1.00 95.62 306 GLY A CA 1
ATOM 2472 C C . GLY A 1 306 ? 6.072 -9.001 -5.383 1.00 95.62 306 GLY A C 1
ATOM 2473 O O . GLY A 1 306 ? 6.542 -9.620 -4.429 1.00 95.62 306 GLY A O 1
ATOM 2474 N N . LYS A 1 307 ? 4.761 -8.846 -5.544 1.00 97.19 307 LYS A N 1
ATOM 2475 C CA . LYS A 1 307 ? 3.751 -9.433 -4.669 1.00 97.19 307 LYS A CA 1
ATOM 2476 C C . LYS A 1 307 ? 3.510 -10.869 -5.112 1.00 97.19 307 LYS A C 1
ATOM 2478 O O . LYS A 1 307 ? 3.243 -11.102 -6.289 1.00 97.19 307 LYS A O 1
ATOM 2483 N N . ILE A 1 308 ? 3.586 -11.804 -4.176 1.00 97.88 308 ILE A N 1
ATOM 2484 C CA . ILE A 1 308 ? 3.327 -13.225 -4.418 1.00 97.88 308 ILE A CA 1
ATOM 2485 C C . ILE A 1 308 ? 2.130 -13.617 -3.562 1.00 97.88 308 ILE A C 1
ATOM 2487 O O . ILE A 1 308 ? 2.153 -13.426 -2.346 1.00 97.88 308 ILE A O 1
ATOM 2491 N N . VAL A 1 309 ? 1.074 -14.120 -4.202 1.00 97.50 309 VAL A N 1
ATOM 2492 C CA . VAL A 1 309 ? -0.082 -14.689 -3.499 1.00 97.50 309 VAL A CA 1
ATOM 2493 C C . VAL A 1 309 ? 0.281 -16.094 -3.052 1.00 97.50 309 VAL A C 1
ATOM 2495 O O . VAL A 1 309 ? 0.809 -16.868 -3.846 1.00 97.50 309 VAL A O 1
ATOM 2498 N N . ILE A 1 310 ? 0.009 -16.406 -1.790 1.00 96.69 310 ILE A N 1
ATOM 2499 C CA . ILE A 1 310 ? 0.334 -17.699 -1.203 1.00 96.69 310 ILE A CA 1
ATOM 2500 C C . ILE A 1 310 ? -0.806 -18.677 -1.483 1.00 96.69 310 ILE A C 1
ATOM 2502 O O . ILE A 1 310 ? -1.925 -18.497 -1.003 1.00 96.69 310 ILE A O 1
ATOM 2506 N N . TYR A 1 311 ? -0.487 -19.718 -2.241 1.00 93.19 311 TYR A N 1
ATOM 2507 C CA . TYR A 1 311 ? -1.303 -20.910 -2.456 1.00 93.19 311 TYR A CA 1
ATOM 2508 C C . TYR A 1 311 ? -0.522 -22.161 -2.031 1.00 93.19 311 TYR A C 1
ATOM 2510 O O . TYR A 1 311 ? 0.638 -22.072 -1.610 1.00 93.19 311 TYR A O 1
ATOM 2518 N N . GLU A 1 312 ? -1.146 -23.328 -2.186 1.00 88.50 312 GLU A N 1
ATOM 2519 C CA . GLU A 1 312 ? -0.446 -24.613 -2.144 1.00 88.50 312 GLU A CA 1
ATOM 2520 C C . GLU A 1 312 ? 0.788 -24.582 -3.071 1.00 88.50 312 GLU A C 1
ATOM 2522 O O . GLU A 1 312 ? 0.786 -23.913 -4.109 1.00 88.50 312 GLU A O 1
ATOM 2527 N N . ASP A 1 313 ? 1.883 -25.205 -2.634 1.00 92.25 313 ASP A N 1
ATOM 2528 C CA . ASP A 1 313 ? 3.184 -25.257 -3.323 1.00 92.25 313 ASP A CA 1
ATOM 2529 C C . ASP A 1 313 ? 3.880 -23.914 -3.615 1.00 92.25 313 ASP A C 1
ATOM 2531 O O . ASP A 1 313 ? 4.915 -23.869 -4.288 1.00 92.25 313 ASP A O 1
ATOM 2535 N N . THR A 1 314 ? 3.370 -22.796 -3.090 1.00 96.38 314 THR A N 1
ATOM 2536 C CA . THR A 1 314 ? 4.068 -21.505 -3.220 1.00 96.38 314 THR A CA 1
ATOM 2537 C C . THR A 1 314 ? 5.359 -21.492 -2.399 1.00 96.38 314 THR A C 1
ATOM 2539 O O . THR A 1 314 ? 6.363 -20.928 -2.832 1.00 96.38 314 THR A O 1
ATOM 2542 N N . ILE A 1 315 ? 5.354 -22.132 -1.227 1.00 96.00 315 ILE A N 1
ATOM 2543 C CA . ILE A 1 315 ? 6.529 -22.296 -0.365 1.00 96.00 315 ILE A CA 1
ATOM 2544 C C . ILE A 1 315 ? 7.201 -23.615 -0.736 1.00 96.00 315 ILE A C 1
ATOM 2546 O O . ILE A 1 315 ? 6.639 -24.678 -0.493 1.00 96.00 315 ILE A O 1
ATOM 2550 N N . VAL A 1 316 ? 8.406 -23.557 -1.303 1.00 96.69 316 VAL A N 1
ATOM 2551 C CA . VAL A 1 316 ? 9.072 -24.761 -1.832 1.00 96.69 316 VAL A CA 1
ATOM 2552 C C . VAL A 1 316 ? 10.182 -25.290 -0.932 1.00 96.69 316 VAL A C 1
ATOM 2554 O O . VAL A 1 316 ? 10.491 -26.479 -0.974 1.00 96.69 316 VAL A O 1
ATOM 2557 N N . LYS A 1 317 ? 10.817 -24.425 -0.132 1.00 96.31 317 LYS A N 1
ATOM 2558 C CA . LYS A 1 317 ? 11.898 -24.796 0.794 1.00 96.31 317 LYS A CA 1
ATOM 2559 C C . LYS A 1 317 ? 11.903 -23.878 2.011 1.00 96.31 317 LYS A C 1
ATOM 2561 O O . LYS A 1 317 ? 11.500 -22.720 1.917 1.00 96.31 317 LYS A O 1
ATOM 2566 N N . LYS A 1 318 ? 12.433 -24.380 3.125 1.00 95.31 318 LYS A N 1
ATOM 2567 C CA . LYS A 1 318 ? 12.774 -23.590 4.311 1.00 95.31 318 LYS A CA 1
ATOM 2568 C C . LYS A 1 318 ? 14.278 -23.668 4.558 1.00 95.31 318 LYS A C 1
ATOM 2570 O O . LYS A 1 318 ? 14.854 -24.751 4.473 1.00 95.31 318 LYS A O 1
ATOM 2575 N N . ARG A 1 319 ? 14.887 -22.526 4.866 1.00 94.00 319 ARG A N 1
ATOM 2576 C CA . ARG A 1 319 ? 16.270 -22.393 5.322 1.00 94.00 319 ARG A CA 1
ATOM 2577 C C . ARG A 1 319 ? 16.247 -22.079 6.813 1.00 94.00 319 ARG A C 1
ATOM 2579 O O . ARG A 1 319 ? 15.674 -21.074 7.232 1.00 94.00 319 ARG A O 1
ATOM 2586 N N . SER A 1 320 ? 16.784 -22.985 7.621 1.00 90.94 320 SER A N 1
ATOM 2587 C CA . SER A 1 320 ? 16.649 -22.922 9.081 1.00 90.94 320 SER A CA 1
ATOM 2588 C C . SER A 1 320 ? 17.606 -21.916 9.719 1.00 90.94 320 SER A C 1
ATOM 2590 O O . SER A 1 320 ? 17.293 -21.384 10.777 1.00 90.94 320 SER A O 1
ATOM 2592 N N . GLU A 1 321 ? 18.737 -21.635 9.071 1.00 89.31 321 GLU A N 1
ATOM 2593 C CA . GLU A 1 321 ? 19.816 -20.768 9.552 1.00 89.31 321 GLU A CA 1
ATOM 2594 C C . GLU A 1 321 ? 19.342 -19.335 9.819 1.00 89.31 321 GLU A C 1
ATOM 2596 O O . GLU A 1 321 ? 19.785 -18.705 10.775 1.00 89.31 321 GLU A O 1
ATOM 2601 N N . ASP A 1 322 ? 18.426 -18.831 8.991 1.00 88.38 322 ASP A N 1
ATOM 2602 C CA . ASP A 1 322 ? 17.899 -17.468 9.071 1.00 88.38 322 ASP A CA 1
ATOM 2603 C C . ASP A 1 322 ? 16.366 -17.406 9.040 1.00 88.38 322 ASP A C 1
ATOM 2605 O O . ASP A 1 322 ? 15.796 -16.333 8.865 1.00 88.38 322 ASP A O 1
ATOM 2609 N N . ASN A 1 323 ? 15.690 -18.547 9.213 1.00 91.88 323 ASN A N 1
ATOM 2610 C CA . ASN A 1 323 ? 14.231 -18.667 9.147 1.00 91.88 323 ASN A CA 1
ATOM 2611 C C . ASN A 1 323 ? 13.629 -18.115 7.836 1.00 91.88 323 ASN A C 1
ATOM 2613 O O . ASN A 1 323 ? 12.554 -17.518 7.843 1.00 91.88 323 ASN A O 1
ATOM 2617 N N . SER A 1 324 ? 14.307 -18.307 6.701 1.00 94.56 324 SER A N 1
ATOM 2618 C CA . SER A 1 324 ? 13.794 -17.887 5.393 1.00 94.56 324 SER A CA 1
ATOM 2619 C C . SER A 1 324 ? 13.017 -18.991 4.673 1.00 94.56 324 SER A C 1
ATOM 2621 O O . SER A 1 324 ? 13.318 -20.181 4.778 1.00 94.56 324 SER A O 1
ATOM 2623 N N . LEU A 1 325 ? 12.039 -18.583 3.872 1.00 96.44 325 LEU A N 1
ATOM 2624 C CA . LEU A 1 325 ? 11.234 -19.435 3.004 1.00 96.44 325 LEU A CA 1
ATOM 2625 C C . LEU A 1 325 ? 11.549 -19.123 1.543 1.00 96.44 325 LEU A C 1
ATOM 2627 O O . LEU A 1 325 ? 11.535 -17.961 1.144 1.00 96.44 325 LEU A O 1
ATOM 2631 N N . LEU A 1 326 ? 11.813 -20.147 0.735 1.00 97.62 326 LEU A N 1
ATOM 2632 C CA . LEU A 1 326 ? 11.941 -19.987 -0.710 1.00 97.62 326 LEU A CA 1
ATOM 2633 C C . LEU A 1 326 ? 10.544 -20.000 -1.324 1.00 97.62 326 LEU A C 1
ATOM 2635 O O . LEU A 1 326 ? 9.826 -20.998 -1.225 1.00 97.62 326 LEU A O 1
ATOM 2639 N N . LEU A 1 327 ? 10.174 -18.892 -1.955 1.00 98.00 327 LEU A N 1
ATOM 2640 C CA . LEU A 1 327 ? 8.873 -18.699 -2.576 1.00 98.00 327 LEU A CA 1
ATOM 2641 C C . LEU A 1 327 ? 8.989 -18.830 -4.090 1.00 98.00 327 LEU A C 1
ATOM 2643 O O . LEU A 1 327 ? 9.800 -18.150 -4.722 1.00 98.00 327 LEU A O 1
ATOM 2647 N N . LYS A 1 328 ? 8.150 -19.685 -4.670 1.00 96.88 328 LYS A N 1
ATOM 2648 C CA . LYS A 1 328 ? 7.942 -19.770 -6.114 1.00 96.88 328 LYS A CA 1
ATOM 2649 C C . LYS A 1 328 ? 7.071 -18.601 -6.572 1.00 96.88 328 LYS A C 1
ATOM 2651 O O . LYS A 1 328 ? 6.117 -18.227 -5.893 1.00 96.88 328 LYS A O 1
ATOM 2656 N N . SER A 1 329 ? 7.375 -18.034 -7.736 1.00 96.25 329 SER A N 1
ATOM 2657 C CA . SER A 1 329 ? 6.581 -16.954 -8.325 1.00 96.25 329 SER A CA 1
ATOM 2658 C C . SER A 1 329 ? 6.209 -17.241 -9.778 1.00 96.25 329 SER A C 1
ATOM 2660 O O . SER A 1 329 ? 6.723 -18.175 -10.388 1.00 96.25 329 SER A O 1
ATOM 2662 N N . GLY A 1 330 ? 5.312 -16.420 -10.328 1.00 95.19 330 GLY A N 1
ATOM 2663 C CA . GLY A 1 330 ? 5.034 -16.372 -11.767 1.00 95.19 330 GLY A CA 1
ATOM 2664 C C . GLY A 1 330 ? 5.868 -15.330 -12.517 1.00 95.19 330 GLY A C 1
ATOM 2665 O O . GLY A 1 330 ? 5.589 -15.060 -13.680 1.00 95.19 330 GLY A O 1
ATOM 2666 N N . PHE A 1 331 ? 6.840 -14.687 -11.862 1.00 97.00 331 PHE A N 1
ATOM 2667 C CA . PHE A 1 331 ? 7.689 -13.697 -12.516 1.00 97.00 331 PHE A CA 1
ATOM 2668 C C . PHE A 1 331 ? 8.830 -14.383 -13.271 1.00 97.00 331 PHE A C 1
ATOM 2670 O O . PHE A 1 331 ? 9.458 -15.311 -12.761 1.00 97.00 331 PHE A O 1
ATOM 2677 N N . ASN A 1 332 ? 9.127 -13.872 -14.463 1.00 97.50 332 ASN A N 1
ATOM 2678 C CA . ASN A 1 332 ? 10.235 -14.321 -15.296 1.00 97.50 332 ASN A CA 1
ATOM 2679 C C . ASN A 1 332 ? 11.308 -13.222 -15.385 1.00 97.50 332 ASN A C 1
ATOM 2681 O O . ASN A 1 332 ? 10.977 -12.036 -15.490 1.00 97.50 332 ASN A O 1
ATOM 2685 N N . TYR A 1 333 ? 12.576 -13.620 -15.288 1.00 97.31 333 TYR A N 1
ATOM 2686 C CA . TYR A 1 333 ? 13.720 -12.709 -15.260 1.00 97.31 333 TYR A CA 1
ATOM 2687 C C . TYR A 1 333 ? 13.915 -11.959 -16.582 1.00 97.31 333 TYR A C 1
ATOM 2689 O O . TYR A 1 333 ? 14.039 -10.735 -16.576 1.00 97.31 333 TYR A O 1
ATOM 2697 N N . ASP A 1 334 ? 13.880 -12.662 -17.712 1.00 96.00 334 ASP A N 1
ATOM 2698 C CA . ASP A 1 334 ? 14.107 -12.048 -19.022 1.00 96.00 334 ASP A CA 1
ATOM 2699 C C . ASP A 1 334 ? 12.966 -11.095 -19.380 1.00 96.00 334 ASP A C 1
ATOM 2701 O O . ASP A 1 334 ? 13.193 -9.996 -19.881 1.00 96.00 334 ASP A O 1
ATOM 2705 N N . GLU A 1 335 ? 11.729 -11.475 -19.046 1.00 95.56 335 GLU A N 1
ATOM 2706 C CA . GLU A 1 335 ? 10.572 -10.594 -19.193 1.00 95.56 335 GLU A CA 1
ATOM 2707 C C . GLU A 1 335 ? 10.715 -9.328 -18.334 1.00 95.56 335 GLU A C 1
ATOM 2709 O O . GLU A 1 335 ? 10.520 -8.229 -18.850 1.00 95.56 335 GLU A O 1
ATOM 2714 N N . ARG A 1 336 ? 11.122 -9.451 -17.058 1.00 95.50 336 ARG A N 1
ATOM 2715 C CA . ARG A 1 336 ? 11.337 -8.315 -16.137 1.00 95.50 336 ARG A CA 1
ATOM 2716 C C . ARG A 1 336 ? 12.237 -7.240 -16.741 1.00 95.50 336 ARG A C 1
ATOM 2718 O O . ARG A 1 336 ? 11.918 -6.054 -16.632 1.00 95.50 336 ARG A O 1
ATOM 2725 N N . LEU A 1 337 ? 13.333 -7.647 -17.373 1.00 95.25 337 LEU A N 1
ATOM 2726 C CA . LEU A 1 337 ? 14.310 -6.720 -17.939 1.00 95.25 337 LEU A CA 1
ATOM 2727 C C . LEU A 1 337 ? 13.779 -5.948 -19.154 1.00 95.25 337 LEU A C 1
ATOM 2729 O O . LEU A 1 337 ? 14.284 -4.864 -19.434 1.00 95.25 337 LEU A O 1
ATOM 2733 N N . LYS A 1 338 ? 12.736 -6.442 -19.840 1.00 94.00 338 LYS A N 1
ATOM 2734 C CA . LYS A 1 338 ? 12.146 -5.749 -20.998 1.00 94.00 338 LYS A CA 1
ATOM 2735 C C . LYS A 1 338 ? 11.485 -4.423 -20.619 1.00 94.00 338 LYS A C 1
ATOM 2737 O O . LYS A 1 338 ? 11.663 -3.445 -21.333 1.00 94.00 338 LYS A O 1
ATOM 2742 N N . TRP A 1 339 ? 10.742 -4.374 -19.507 1.00 93.62 339 TRP A N 1
ATOM 2743 C CA . TRP A 1 339 ? 10.047 -3.149 -19.064 1.00 93.62 339 TRP A CA 1
ATOM 2744 C C . TRP A 1 339 ? 10.737 -2.432 -17.897 1.00 93.62 339 TRP A C 1
ATOM 2746 O O . TRP A 1 339 ? 10.388 -1.296 -17.574 1.00 93.62 339 TRP A O 1
ATOM 2756 N N . ASN A 1 340 ? 11.671 -3.095 -17.212 1.00 94.31 340 ASN A N 1
ATOM 2757 C CA . ASN A 1 340 ? 12.442 -2.510 -16.119 1.00 94.31 340 ASN A CA 1
ATOM 2758 C C . ASN A 1 340 ? 13.932 -2.880 -16.261 1.00 94.31 340 ASN A C 1
ATOM 2760 O O . ASN A 1 340 ? 14.439 -3.705 -15.500 1.00 94.31 340 ASN A O 1
ATOM 2764 N N . PRO A 1 341 ? 14.641 -2.282 -17.237 1.00 93.19 341 PRO A N 1
ATOM 2765 C CA . PRO A 1 341 ? 16.052 -2.577 -17.497 1.00 93.19 341 PRO A CA 1
ATOM 2766 C C . PRO A 1 341 ? 16.991 -2.106 -16.374 1.00 93.19 341 PRO A C 1
ATOM 2768 O O . PRO A 1 341 ? 18.110 -2.597 -16.268 1.00 93.19 341 PRO A O 1
ATOM 2771 N N . SER A 1 342 ? 16.539 -1.183 -15.516 1.00 93.81 342 SER A N 1
ATOM 2772 C CA . SER A 1 342 ? 17.260 -0.771 -14.303 1.00 93.81 342 SER A CA 1
ATOM 2773 C C . SER A 1 342 ? 17.234 -1.832 -13.199 1.00 93.81 342 SER A C 1
ATOM 2775 O O . SER A 1 342 ? 17.995 -1.737 -12.236 1.00 93.81 342 SER A O 1
ATOM 2777 N N . TRP A 1 343 ? 16.344 -2.824 -13.289 1.00 96.00 343 TRP A N 1
ATOM 2778 C CA . TRP A 1 343 ? 16.205 -3.836 -12.255 1.00 96.00 343 TRP A CA 1
ATOM 2779 C C . TRP A 1 343 ? 17.414 -4.771 -12.246 1.00 96.00 343 TRP A C 1
ATOM 2781 O O . TRP A 1 343 ? 17.669 -5.515 -13.191 1.00 96.00 343 TRP A O 1
ATOM 2791 N N . VAL A 1 344 ? 18.142 -4.775 -11.135 1.00 95.25 344 VAL A N 1
ATOM 2792 C CA . VAL A 1 344 ? 19.236 -5.722 -10.896 1.00 95.25 344 VAL A CA 1
ATOM 2793 C C . VAL A 1 344 ? 18.679 -6.935 -10.157 1.00 95.25 344 VAL A C 1
ATOM 2795 O O . VAL A 1 344 ? 17.753 -6.801 -9.363 1.00 95.25 344 VAL A O 1
ATOM 2798 N N . LYS A 1 345 ? 19.231 -8.130 -10.379 1.00 95.69 345 LYS A N 1
ATOM 2799 C CA . LYS A 1 345 ? 18.826 -9.325 -9.628 1.00 95.69 345 LYS A CA 1
ATOM 2800 C C . LYS A 1 345 ? 19.264 -9.227 -8.153 1.00 95.69 345 LYS A C 1
ATOM 2802 O O . LYS A 1 345 ? 20.471 -9.203 -7.906 1.00 95.69 345 LYS A O 1
ATOM 2807 N N . PRO A 1 346 ? 18.348 -9.272 -7.165 1.00 94.25 346 PRO A N 1
ATOM 2808 C CA . PRO A 1 346 ? 18.719 -9.317 -5.757 1.00 94.25 346 PRO A CA 1
ATOM 2809 C C . PRO A 1 346 ? 19.448 -10.619 -5.402 1.00 94.25 346 PRO A C 1
ATOM 2811 O O . PRO A 1 346 ? 19.296 -11.658 -6.058 1.00 94.25 346 PRO A O 1
ATOM 2814 N N . GLN A 1 347 ? 20.195 -10.594 -4.297 1.00 93.62 347 GLN A N 1
ATOM 2815 C CA . GLN A 1 347 ? 20.806 -11.800 -3.723 1.00 93.62 347 GLN A CA 1
ATOM 2816 C C . GLN A 1 347 ? 19.766 -12.817 -3.236 1.00 93.62 347 GLN A C 1
ATOM 2818 O O . GLN A 1 347 ? 20.021 -14.014 -3.270 1.00 93.62 347 GLN A O 1
ATOM 2823 N N . SER A 1 348 ? 18.580 -12.355 -2.833 1.00 94.06 348 SER A N 1
ATOM 2824 C CA . SER A 1 348 ? 17.471 -13.215 -2.410 1.00 94.06 348 SER A CA 1
ATOM 2825 C C . SER A 1 348 ? 16.852 -14.023 -3.555 1.00 94.06 348 SER A C 1
ATOM 2827 O O . SER A 1 348 ? 16.023 -14.884 -3.281 1.00 94.06 348 SER A O 1
ATOM 2829 N N . VAL A 1 349 ? 17.205 -13.756 -4.820 1.00 97.25 349 VAL A N 1
ATOM 2830 C CA . VAL A 1 349 ? 16.531 -14.335 -5.991 1.00 97.25 349 VAL A CA 1
ATOM 2831 C C . VAL A 1 349 ? 17.360 -15.429 -6.651 1.00 97.25 349 VAL A C 1
ATOM 2833 O O . VAL A 1 349 ? 18.507 -15.206 -7.057 1.00 97.25 349 VAL A O 1
ATOM 2836 N N . GLU A 1 350 ? 16.724 -16.584 -6.832 1.00 97.75 350 GLU A N 1
ATOM 2837 C CA . GLU A 1 350 ? 17.196 -17.702 -7.647 1.00 97.75 350 GLU A CA 1
ATOM 2838 C C . GLU A 1 350 ? 16.449 -17.703 -8.989 1.00 97.75 350 GLU A C 1
ATOM 2840 O O . GLU A 1 350 ? 15.246 -17.442 -9.036 1.00 97.75 350 GLU A O 1
ATOM 2845 N N . ILE A 1 351 ? 17.161 -17.988 -10.083 1.00 97.69 351 ILE A N 1
ATOM 2846 C CA . ILE A 1 351 ? 16.592 -18.051 -11.436 1.00 97.69 351 ILE A CA 1
ATOM 2847 C C . ILE A 1 351 ? 16.733 -19.485 -11.941 1.00 97.69 351 ILE A C 1
ATOM 2849 O O . ILE A 1 351 ? 17.838 -20.031 -11.974 1.00 97.69 351 ILE A O 1
ATOM 2853 N N . ALA A 1 352 ? 15.615 -20.102 -12.312 1.00 97.19 352 ALA A N 1
ATOM 2854 C CA . ALA A 1 352 ? 15.603 -21.417 -12.939 1.00 97.19 352 ALA A CA 1
ATOM 2855 C C . ALA A 1 352 ? 16.046 -21.345 -14.412 1.00 97.19 352 ALA A C 1
ATOM 2857 O O . ALA A 1 352 ? 16.120 -20.274 -15.008 1.00 97.19 352 ALA A O 1
ATOM 2858 N N . LYS A 1 353 ? 16.324 -22.501 -15.030 1.00 96.62 353 LYS A N 1
ATOM 2859 C CA . LYS A 1 353 ? 16.786 -22.572 -16.432 1.00 96.62 353 LYS A CA 1
ATOM 2860 C C . LYS A 1 353 ? 15.807 -21.957 -17.441 1.00 96.62 353 LYS A C 1
ATOM 2862 O O . LYS A 1 353 ? 16.238 -21.531 -18.502 1.00 96.62 353 LYS A O 1
ATOM 2867 N N . ASP A 1 354 ? 14.518 -21.941 -17.120 1.00 96.44 354 ASP A N 1
ATOM 2868 C CA . ASP A 1 354 ? 13.445 -21.363 -17.936 1.00 96.44 354 ASP A CA 1
ATOM 2869 C C . ASP A 1 354 ? 13.188 -19.870 -17.638 1.00 96.44 354 ASP A C 1
ATOM 2871 O O . ASP A 1 354 ? 12.224 -19.289 -18.133 1.00 96.44 354 ASP A O 1
ATOM 2875 N N . GLY A 1 355 ? 14.021 -19.249 -16.796 1.00 97.19 355 GLY A N 1
ATOM 2876 C CA . GLY A 1 355 ? 13.897 -17.854 -16.381 1.00 97.19 355 GLY A CA 1
ATOM 2877 C C . GLY A 1 355 ? 12.919 -17.612 -15.225 1.00 97.19 355 GLY A C 1
ATOM 2878 O O . GLY A 1 355 ? 12.802 -16.471 -14.771 1.00 97.19 355 GLY A O 1
ATOM 2879 N N . THR A 1 356 ? 12.233 -18.641 -14.709 1.00 97.75 356 THR A N 1
ATOM 2880 C CA . THR A 1 356 ? 11.331 -18.506 -13.553 1.00 97.75 356 THR A CA 1
ATOM 2881 C C . THR A 1 356 ? 12.095 -18.035 -12.317 1.00 97.75 356 THR A C 1
ATOM 2883 O O . THR A 1 356 ? 13.116 -18.620 -11.943 1.00 97.75 356 THR A O 1
ATOM 2886 N N . MET A 1 357 ? 11.583 -16.996 -11.652 1.00 98.12 357 MET A N 1
ATOM 2887 C CA . MET A 1 357 ? 12.185 -16.447 -10.439 1.00 98.12 357 MET A CA 1
ATOM 2888 C C . MET A 1 357 ? 11.591 -17.058 -9.168 1.00 98.12 357 MET A C 1
ATOM 2890 O O . MET A 1 357 ? 10.372 -17.080 -8.964 1.00 98.12 357 MET A O 1
ATOM 2894 N N . TYR A 1 358 ? 12.484 -17.463 -8.272 1.00 98.25 358 TYR A N 1
ATOM 2895 C CA . TYR A 1 358 ? 12.201 -17.823 -6.889 1.00 98.25 358 TYR A CA 1
ATOM 2896 C C . TYR A 1 358 ? 12.845 -16.790 -5.969 1.00 98.25 358 TYR A C 1
ATOM 2898 O O . TYR A 1 358 ? 13.869 -16.204 -6.315 1.00 98.25 358 TYR A O 1
ATOM 2906 N N . THR A 1 359 ? 12.271 -16.554 -4.793 1.00 97.56 359 THR A N 1
ATOM 2907 C CA . THR A 1 359 ? 12.794 -15.547 -3.861 1.00 97.56 359 THR A CA 1
ATOM 2908 C C . THR A 1 359 ? 12.781 -16.039 -2.421 1.00 97.56 359 THR A C 1
ATOM 2910 O O . THR A 1 359 ? 11.780 -16.567 -1.942 1.00 97.56 359 THR A O 1
ATOM 2913 N N . TRP A 1 360 ? 13.908 -15.878 -1.733 1.00 96.75 360 TRP A N 1
ATOM 2914 C CA . TRP A 1 360 ? 14.026 -16.094 -0.298 1.00 96.75 360 TRP A CA 1
ATOM 2915 C C . TRP A 1 360 ? 13.358 -14.946 0.459 1.00 96.75 360 TRP A C 1
ATOM 2917 O O . TRP A 1 360 ? 13.732 -13.782 0.311 1.00 96.75 360 TRP A O 1
ATOM 2927 N N . TYR A 1 361 ? 12.385 -15.293 1.292 1.00 94.88 361 TYR A N 1
ATOM 2928 C CA . TYR A 1 361 ? 11.625 -14.381 2.129 1.00 94.88 361 TYR A CA 1
ATOM 2929 C C . TYR A 1 361 ? 11.888 -14.683 3.604 1.00 94.88 361 TYR A C 1
ATOM 2931 O O . TYR A 1 361 ? 11.669 -15.811 4.039 1.00 94.88 361 TYR A O 1
ATOM 2939 N N . LEU A 1 362 ? 12.331 -13.686 4.372 1.00 93.75 362 LEU A N 1
ATOM 2940 C CA . LEU A 1 362 ? 12.516 -13.819 5.818 1.00 93.75 362 LEU A CA 1
ATOM 2941 C C . LEU A 1 362 ? 11.152 -14.022 6.482 1.00 93.75 362 LEU A C 1
ATOM 2943 O O . LEU A 1 362 ? 10.320 -13.121 6.415 1.00 93.75 362 LEU A O 1
ATOM 2947 N N . ASP A 1 363 ? 10.912 -15.160 7.129 1.00 93.44 363 ASP A N 1
ATOM 2948 C CA . ASP A 1 363 ? 9.645 -15.432 7.816 1.00 93.44 363 ASP A CA 1
ATOM 2949 C C . ASP A 1 363 ? 9.549 -14.657 9.146 1.00 93.44 363 ASP A C 1
ATOM 2951 O O . ASP A 1 363 ? 10.534 -14.095 9.639 1.00 93.44 363 ASP A O 1
ATOM 2955 N N . GLY A 1 364 ? 8.346 -14.551 9.702 1.00 91.25 364 GLY A N 1
ATOM 2956 C CA . GLY A 1 364 ? 8.140 -14.079 11.069 1.00 91.25 364 GLY A CA 1
ATOM 2957 C C . GLY A 1 364 ? 8.153 -15.227 12.079 1.00 91.25 364 GLY A C 1
ATOM 2958 O O . GLY A 1 364 ? 8.441 -16.381 11.753 1.00 91.25 364 GLY A O 1
ATOM 2959 N N . ASP A 1 365 ? 7.832 -14.902 13.327 1.00 87.00 365 ASP A N 1
ATOM 2960 C CA . ASP A 1 365 ? 7.657 -15.871 14.406 1.00 87.00 365 ASP A CA 1
ATOM 2961 C C . ASP A 1 365 ? 6.287 -15.697 15.071 1.00 87.00 365 ASP A C 1
ATOM 2963 O O . ASP A 1 365 ? 5.655 -14.649 14.958 1.00 87.00 365 ASP A O 1
ATOM 2967 N N . ASP A 1 366 ? 5.824 -16.720 15.786 1.00 89.69 366 ASP A N 1
ATOM 2968 C CA . ASP A 1 366 ? 4.537 -16.693 16.493 1.00 89.69 366 ASP A CA 1
ATOM 2969 C C . ASP A 1 366 ? 4.690 -16.451 18.008 1.00 89.69 366 ASP A C 1
ATOM 2971 O O . ASP A 1 366 ? 3.741 -16.649 18.769 1.00 89.69 366 ASP A O 1
ATOM 2975 N N . LYS A 1 367 ? 5.871 -16.017 18.476 1.00 84.75 367 LYS A N 1
ATOM 2976 C CA . LYS A 1 367 ? 6.094 -15.699 19.896 1.00 84.75 367 LYS A CA 1
ATOM 2977 C C . LYS A 1 367 ? 5.390 -14.374 20.233 1.00 84.75 367 LYS A C 1
ATOM 2979 O O . LYS A 1 367 ? 5.481 -13.425 19.452 1.00 84.75 367 LYS A O 1
ATOM 2984 N N . ARG A 1 368 ? 4.673 -14.315 21.359 1.00 78.00 368 ARG A N 1
ATOM 2985 C CA . ARG A 1 368 ? 3.900 -13.138 21.811 1.00 78.00 368 ARG A CA 1
ATOM 2986 C C . ARG A 1 368 ? 4.620 -12.382 22.926 1.00 78.00 368 ARG A C 1
ATOM 2988 O O . ARG A 1 368 ? 5.154 -13.078 23.817 1.00 78.00 368 ARG A O 1
#

Radius of gyration: 20.12 Å; chains: 1; bounding box: 42×47×55 Å

pLDDT: mean 94.39, std 7.76, range [46.75, 98.88]

Foldseek 3Di:
DAADDQPDALDQAAAPVLVVLLVVCCVPPNCPDLLNCLSCLFGPDDPLLVDFDPPADLAFQQQPQWDDDPRHTQHQWGDQDQQEIEHEQFQDALGDTLLDNRNHPDGDHDDLVSLLRRLLVCCPPLHQPRYAEYEYERRFLLVDPVSVLSSLVSNVVRRVSHAEYEGEHACLLRPLVSLDPSSLVSLLVPPSHQYEYEYEDQFLSSPDPSSLVSLVSCVVSPYQAEYAYEQFPSNRLDQVRLLSVLQVCVVSNYFYEEHEARARHRSRQNGGAFPVSVVVSLVCVCPVPSHDNRSRYFYWYQHNSGIAGDDPCQFPDADPVQRKTKGWHPDFQVVCCSSRVSDDDDPQWDADPRRGIIGIGRTGHHDD